Protein AF-A0A2J8A1G9-F1 (afdb_monomer)

Sequence (365 aa):
AAASANSSSSDAAALPGVSLPLAVVNARTFHLEVLSAALEAVRAVRLVERTAVYVDKFVHAGKDGWRSLVHDYDGPIIAMPPTSNASQVPRHEVVFFISPEKSPEYTRFFINASRPSVVVLMIHNAQYPQLAELVAMHPRTRLVVLSPHVATALRARGFEAAWWLAARPWLQPPAPGGEGAGAAGSTCKPRDAATPPGPWGFVCQGRIDNRRRSYDSVWAELQAAADAADASGGGSGAGGGGDASRAAGRRGAAGAGAVSGGGGVLPPPRLTILGRAVPKQYQVAIPRRVRRLVTTVTDAPYDVFYGHIACSVALLPLFANESYLTSKFSSTVLASLSTGTPMLVEPRFLSAYSFLDEQILRSDP

Organism: NCBI:txid47790

Secondary structure (DSSP, 8-state):
---------------TT---SEEEEE-SSS-HHHHHHHHHHHHHTT-GGGEEEEE-HHHHTTTTSGGGTTTT--S-EEEPPPTT-GGGS---SEEEEESGGG-HHHHHHHHHHH--SEEEEEESBTT-TTHHHHHTT-TTEEEEESSHHHHHHHHTTT--EEE-------PPPPPTT----S----SS----TT---SS-SEEEEEE--TTTB--HHHHHHHHHHHHHHHHHHTTSS--------------------------PPPPPP-EEEEEE---GGGS----TTTGGGEEEEES--HHHHHHHHHTSSEE---BSSTHHHHTB--HHHHHHHHHT--B---HHHHHHTTTS-HHHH----

Solvent-accessible surface area (backbone atoms only — not comparable to full-atom values): 21565 Å² total; per-residue (Å²): 141,79,84,71,81,76,73,79,70,70,79,71,68,71,67,86,88,68,79,32,47,33,32,42,37,31,86,47,92,57,67,57,66,57,48,47,10,50,52,47,55,37,47,77,70,72,37,36,92,38,31,37,34,33,27,26,59,59,49,58,69,41,74,45,32,56,54,61,76,50,69,85,57,88,32,56,76,39,56,56,66,58,89,90,42,50,88,72,42,66,58,24,45,32,37,38,30,49,45,40,91,81,40,55,68,58,47,52,47,48,49,70,39,19,58,46,72,33,40,36,41,33,50,55,47,47,74,53,85,64,48,66,64,62,48,67,73,41,98,48,54,42,41,34,18,65,36,65,40,28,20,51,39,25,43,78,71,76,36,80,48,45,59,60,73,63,60,38,70,66,64,82,65,80,64,92,85,63,93,60,100,69,75,96,64,66,82,54,60,75,89,52,96,84,58,90,72,68,86,58,24,40,30,34,73,41,68,47,32,54,83,55,32,51,55,65,67,60,52,52,52,43,40,54,37,46,54,54,44,54,64,64,65,69,72,85,80,81,81,84,85,83,86,89,80,90,84,88,83,84,90,87,87,85,91,70,93,71,79,84,62,82,88,68,82,70,77,55,73,27,39,38,41,36,35,42,78,53,65,76,94,40,42,69,83,73,56,79,89,43,44,90,39,50,46,79,47,60,70,58,38,40,60,60,47,50,47,56,49,46,44,21,69,24,38,40,72,44,64,50,53,68,51,57,54,48,24,22,65,55,67,59,57,49,52,25,61,15,43,70,24,25,47,62,75,57,72,70,51,50,63,44,47,56,89,51,55,65,74,72,43,45,70,84,130

Structure (mmCIF, N/CA/C/O backbone):
data_AF-A0A2J8A1G9-F1
#
_entry.id   AF-A0A2J8A1G9-F1
#
loop_
_atom_site.group_PDB
_atom_site.id
_atom_site.type_symbol
_atom_site.label_atom_id
_atom_site.label_alt_id
_atom_site.label_comp_id
_atom_site.label_asym_id
_atom_site.label_entity_id
_atom_site.label_seq_id
_atom_site.pdbx_PDB_ins_code
_atom_site.Cartn_x
_atom_site.Cartn_y
_atom_site.Cartn_z
_atom_site.occupancy
_atom_site.B_iso_or_equiv
_atom_site.auth_seq_id
_atom_site.auth_comp_id
_atom_site.auth_asym_id
_atom_site.auth_atom_id
_atom_site.pdbx_PDB_model_num
ATOM 1 N N . ALA A 1 1 ? -9.095 -28.361 -13.136 1.00 34.34 1 ALA A N 1
ATOM 2 C CA . ALA A 1 1 ? -10.140 -28.380 -12.099 1.00 34.34 1 ALA A CA 1
ATOM 3 C C . ALA A 1 1 ? -9.686 -29.322 -10.992 1.00 34.34 1 ALA A C 1
ATOM 5 O O . ALA A 1 1 ? -9.942 -30.512 -11.066 1.00 34.34 1 ALA A O 1
ATOM 6 N N . ALA A 1 2 ? -8.924 -28.804 -10.032 1.00 31.23 2 ALA A N 1
ATOM 7 C CA . ALA A 1 2 ? -8.592 -29.509 -8.802 1.00 31.23 2 ALA A CA 1
ATOM 8 C C . ALA A 1 2 ? -9.151 -28.636 -7.682 1.00 31.23 2 ALA A C 1
ATOM 10 O O . ALA A 1 2 ? -8.646 -27.543 -7.430 1.00 31.23 2 ALA A O 1
ATOM 11 N N . ALA A 1 3 ? -10.286 -29.055 -7.126 1.00 33.09 3 ALA A N 1
ATOM 12 C CA . ALA A 1 3 ? -10.856 -28.436 -5.946 1.00 33.09 3 ALA A CA 1
ATOM 13 C C . ALA A 1 3 ? -9.923 -28.777 -4.779 1.00 33.09 3 ALA A C 1
ATOM 15 O O . ALA A 1 3 ? -9.921 -29.905 -4.293 1.00 33.09 3 ALA A O 1
ATOM 16 N N . SER A 1 4 ? -9.069 -27.820 -4.409 1.00 36.72 4 SER A N 1
ATOM 17 C CA . SER A 1 4 ? -8.287 -27.868 -3.176 1.00 36.72 4 SER A CA 1
ATOM 18 C C . SER A 1 4 ? -9.228 -28.174 -2.020 1.00 36.72 4 SER A C 1
ATOM 20 O O . SER A 1 4 ? -10.265 -27.522 -1.889 1.00 36.72 4 SER A O 1
ATOM 22 N N . ALA A 1 5 ? -8.867 -29.163 -1.206 1.00 36.59 5 ALA A N 1
ATOM 23 C CA . ALA A 1 5 ? -9.567 -29.491 0.020 1.00 36.59 5 ALA A CA 1
ATOM 24 C C . ALA A 1 5 ? -9.766 -28.206 0.837 1.00 36.59 5 ALA A C 1
ATOM 26 O O . ALA A 1 5 ? -8.800 -27.551 1.230 1.00 36.59 5 ALA A O 1
ATOM 27 N N . ASN A 1 6 ? -11.030 -27.830 1.034 1.00 37.34 6 ASN A N 1
ATOM 28 C CA . ASN A 1 6 ? -11.422 -26.831 2.012 1.00 37.34 6 ASN A CA 1
ATOM 29 C C . ASN A 1 6 ? -10.964 -27.366 3.369 1.00 37.34 6 ASN A C 1
ATOM 31 O O . ASN A 1 6 ? -11.648 -28.201 3.962 1.00 37.34 6 ASN A O 1
ATOM 35 N N . SER A 1 7 ? -9.822 -26.888 3.871 1.00 40.94 7 SER A N 1
ATOM 36 C CA . SER A 1 7 ? -9.674 -26.816 5.313 1.00 40.94 7 SER A CA 1
ATOM 37 C C . SER A 1 7 ? -10.877 -26.007 5.775 1.00 40.94 7 SER A C 1
ATOM 39 O O . SER A 1 7 ? -11.118 -24.888 5.316 1.00 40.94 7 SER A O 1
ATOM 41 N N . SER A 1 8 ? -11.724 -26.639 6.576 1.00 41.09 8 SER A N 1
ATOM 42 C CA . SER A 1 8 ? -12.815 -25.980 7.263 1.00 41.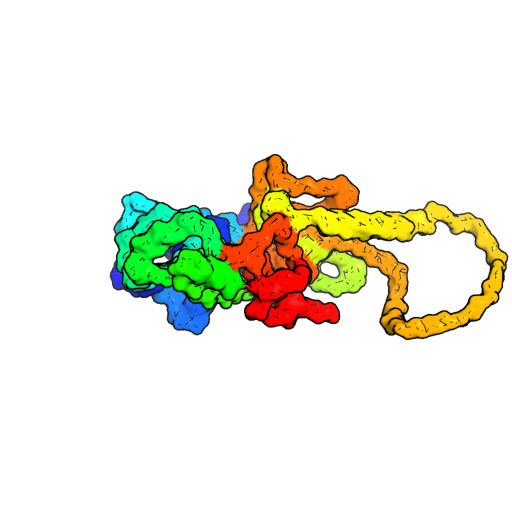09 8 SER A CA 1
ATOM 43 C C . SER A 1 8 ? -12.181 -24.958 8.202 1.00 41.09 8 SER A C 1
ATOM 45 O O . SER A 1 8 ? -11.990 -25.237 9.384 1.00 41.09 8 SER A O 1
ATOM 47 N N . SER A 1 9 ? -11.789 -23.792 7.670 1.00 44.88 9 SER A N 1
ATOM 48 C CA . SER A 1 9 ? -11.632 -22.597 8.478 1.00 44.88 9 SER A CA 1
ATOM 49 C C . SER A 1 9 ? -12.998 -22.441 9.096 1.00 44.88 9 SER A C 1
ATOM 51 O O . SER A 1 9 ? -13.951 -22.159 8.369 1.00 44.88 9 SER A O 1
ATOM 53 N N . SER A 1 10 ? -13.096 -22.792 10.376 1.00 45.03 10 SER A N 1
ATOM 54 C CA . SER A 1 10 ? -14.289 -22.642 11.184 1.00 45.03 10 SER A CA 1
ATOM 55 C C . SER A 1 10 ? -14.953 -21.345 10.759 1.00 45.03 10 SER A C 1
ATOM 57 O O . SER A 1 10 ? -14.358 -20.280 10.950 1.00 45.03 10 SER A O 1
ATOM 59 N N . ASP A 1 11 ? -16.116 -21.442 10.109 1.00 44.31 11 ASP A N 1
ATOM 60 C CA . ASP A 1 11 ? -17.017 -20.311 9.986 1.00 44.31 11 ASP A CA 1
ATOM 61 C C . ASP A 1 11 ? -17.211 -19.866 11.424 1.00 44.31 11 ASP A C 1
ATOM 63 O O . ASP A 1 11 ? -17.876 -20.545 12.209 1.00 44.31 11 ASP A O 1
ATOM 67 N N . ALA A 1 12 ? -16.478 -18.821 11.807 1.00 48.84 12 ALA A N 1
ATOM 68 C CA . ALA A 1 12 ? -16.440 -18.319 13.158 1.00 48.84 12 ALA A CA 1
ATOM 69 C C . ALA A 1 12 ? -17.788 -17.643 13.385 1.00 48.84 12 ALA A C 1
ATOM 71 O O . ALA A 1 12 ? -17.917 -16.421 13.335 1.00 48.84 12 ALA A O 1
ATOM 72 N N . ALA A 1 13 ? -18.820 -18.465 13.597 1.00 49.94 13 ALA A N 1
ATOM 73 C CA . ALA A 1 13 ? -19.958 -18.104 14.404 1.00 49.94 13 ALA A CA 1
ATOM 74 C C . ALA A 1 13 ? -19.352 -17.457 15.646 1.00 49.94 13 ALA A C 1
ATOM 76 O O . ALA A 1 13 ? -18.574 -18.104 16.349 1.00 49.94 13 ALA A O 1
ATOM 77 N N . ALA A 1 14 ? -19.587 -16.149 15.783 1.00 52.00 14 ALA A N 1
ATOM 78 C CA . ALA A 1 14 ? -18.971 -15.282 16.776 1.00 52.00 14 ALA A CA 1
ATOM 79 C C . ALA A 1 14 ? -18.754 -16.052 18.080 1.00 52.00 14 ALA A C 1
ATOM 81 O O . ALA A 1 14 ? -19.744 -16.489 18.654 1.00 52.00 14 ALA A O 1
ATOM 82 N N . LEU A 1 15 ? -17.495 -16.266 18.493 1.00 54.25 15 LEU A N 1
ATOM 83 C CA . LEU A 1 15 ? -17.157 -17.033 19.697 1.00 54.25 15 LEU A CA 1
ATOM 84 C C . LEU A 1 15 ? -17.893 -16.405 20.892 1.00 54.25 15 LEU A C 1
ATOM 86 O O . LEU A 1 15 ? -17.464 -15.347 21.371 1.00 54.25 15 LEU A O 1
ATOM 90 N N . PRO A 1 16 ? -19.016 -16.979 21.367 1.00 57.03 16 PRO A N 1
ATOM 91 C CA . PRO A 1 16 ? -19.838 -16.308 22.356 1.00 57.03 16 PRO A CA 1
ATOM 92 C C . PRO A 1 16 ? -19.068 -16.300 23.677 1.00 57.03 16 PRO A C 1
ATOM 94 O O . PRO A 1 16 ? -18.779 -17.353 24.235 1.00 57.03 16 PRO A O 1
ATOM 97 N N . GLY A 1 17 ? -18.711 -15.112 24.168 1.00 62.31 17 GLY A N 1
ATOM 98 C CA . GLY A 1 17 ? -18.106 -14.936 25.493 1.00 62.31 17 GLY A CA 1
ATOM 99 C C . GLY A 1 17 ? -16.586 -14.748 25.540 1.00 62.31 17 GLY A C 1
ATOM 100 O O . GLY A 1 17 ? -16.074 -14.457 26.618 1.00 62.31 17 GLY A O 1
ATOM 101 N N . VAL A 1 18 ? -15.858 -14.827 24.417 1.00 63.38 18 VAL A N 1
ATOM 102 C CA . VAL A 1 18 ? -14.418 -14.502 24.396 1.00 63.38 18 VAL A CA 1
ATOM 103 C C . VAL A 1 18 ? -14.224 -13.042 23.986 1.00 63.38 18 VAL A C 1
ATOM 105 O O . VAL A 1 18 ? -14.484 -12.659 22.847 1.00 63.38 18 VAL A O 1
ATOM 108 N N . SER A 1 19 ? -13.766 -12.207 24.922 1.00 71.56 19 SER A N 1
ATOM 109 C CA . SER A 1 19 ? -13.362 -10.830 24.620 1.00 71.56 19 SER A CA 1
ATOM 110 C C . SER A 1 19 ? -12.036 -10.844 23.861 1.00 71.56 19 SER A C 1
ATOM 112 O O . SER A 1 19 ? -10.993 -11.164 24.434 1.00 71.56 19 SER A O 1
ATOM 114 N N . LEU A 1 20 ? -12.070 -10.497 22.574 1.00 81.25 20 LEU A N 1
ATOM 115 C CA . LEU A 1 20 ? -10.868 -10.239 21.783 1.00 81.25 20 LEU A CA 1
ATOM 116 C C . LEU A 1 20 ? -10.510 -8.755 21.952 1.00 81.25 20 LEU A C 1
ATOM 118 O O . LEU A 1 20 ? -11.214 -7.901 21.410 1.00 81.25 20 LEU A O 1
ATOM 122 N N . PRO A 1 21 ? -9.465 -8.400 22.720 1.00 92.31 21 PRO A N 1
ATOM 123 C CA . PRO A 1 21 ? -9.169 -7.003 23.036 1.00 92.31 21 PRO A CA 1
ATOM 124 C C . PRO A 1 21 ? -8.800 -6.175 21.803 1.00 92.31 21 PRO A C 1
ATOM 126 O O . PRO A 1 21 ? -9.044 -4.972 21.812 1.00 92.31 21 PRO A O 1
ATOM 129 N N . LEU A 1 22 ? -8.250 -6.783 20.748 1.00 96.94 22 LEU A N 1
ATOM 130 C CA . LEU A 1 22 ? -7.834 -6.080 19.537 1.00 96.94 22 LEU A CA 1
ATOM 131 C C . LEU A 1 22 ? -8.668 -6.511 18.327 1.00 96.94 22 LEU A C 1
ATOM 133 O O . LEU A 1 22 ? -8.845 -7.700 18.070 1.00 96.94 22 LEU A O 1
ATOM 137 N N . ALA A 1 23 ? -9.118 -5.538 17.540 1.00 97.75 23 ALA A N 1
ATOM 138 C CA . ALA A 1 23 ? -9.589 -5.761 16.180 1.00 97.75 23 ALA A CA 1
ATOM 139 C C . ALA A 1 23 ? -8.716 -5.009 15.175 1.00 97.75 23 ALA A C 1
ATOM 141 O O . ALA A 1 23 ? -8.465 -3.819 15.350 1.00 97.75 23 ALA A O 1
ATOM 142 N N . VAL A 1 24 ? -8.307 -5.676 14.099 1.00 97.94 24 VAL A N 1
ATOM 143 C CA . VAL A 1 24 ? -7.705 -5.049 12.917 1.00 97.94 24 VAL A CA 1
ATOM 144 C C . VAL A 1 24 ? -8.731 -5.097 11.793 1.00 97.94 24 VAL A C 1
ATOM 146 O O . VAL A 1 24 ? -9.210 -6.167 11.434 1.00 97.94 24 VAL A O 1
ATOM 149 N N . VAL A 1 25 ? -9.101 -3.945 11.244 1.00 98.25 25 VAL A N 1
ATOM 150 C CA . VAL A 1 25 ? -10.197 -3.821 10.278 1.00 98.25 25 VAL A CA 1
ATOM 151 C C . VAL A 1 25 ? -9.666 -3.250 8.970 1.00 98.25 25 VAL A C 1
ATOM 153 O O . VAL A 1 25 ? -9.213 -2.104 8.927 1.00 98.25 25 VAL A O 1
ATOM 156 N N . ASN A 1 26 ? -9.774 -4.017 7.885 1.00 97.81 26 ASN A N 1
ATOM 157 C CA . ASN A 1 26 ? -9.561 -3.523 6.528 1.00 97.81 26 ASN A CA 1
ATOM 158 C C . ASN A 1 26 ? -10.847 -3.660 5.708 1.00 97.81 26 ASN A C 1
ATOM 160 O O . ASN A 1 26 ? -11.197 -4.737 5.229 1.00 97.81 26 ASN A O 1
ATOM 164 N N . ALA A 1 27 ? -11.525 -2.530 5.502 1.00 96.06 27 ALA A N 1
ATOM 165 C CA . ALA A 1 27 ? -12.803 -2.483 4.802 1.00 96.06 27 ALA A CA 1
ATOM 166 C C . ALA A 1 27 ? -12.712 -2.602 3.273 1.00 96.06 27 ALA A C 1
ATOM 168 O O . ALA A 1 27 ? -13.714 -2.449 2.572 1.00 96.06 27 ALA A O 1
ATOM 169 N N . ARG A 1 28 ? -11.504 -2.780 2.730 1.00 94.19 28 ARG A N 1
ATOM 170 C CA . ARG A 1 28 ? -11.231 -2.706 1.296 1.00 94.19 28 ARG A CA 1
ATOM 171 C C . ARG A 1 28 ? -10.582 -3.989 0.804 1.00 94.19 28 ARG A C 1
ATOM 173 O O . ARG A 1 28 ? -9.810 -4.630 1.499 1.00 94.19 28 ARG A O 1
ATOM 180 N N . THR A 1 29 ? -10.797 -4.278 -0.474 1.00 92.94 29 THR A N 1
ATOM 181 C CA . THR A 1 29 ? -10.104 -5.346 -1.211 1.00 92.94 29 THR A CA 1
ATOM 182 C C . THR A 1 29 ? -8.686 -4.943 -1.653 1.00 92.94 29 THR A C 1
ATOM 184 O O . THR A 1 29 ? -8.202 -5.401 -2.683 1.00 92.94 29 THR A O 1
ATOM 187 N N . PHE A 1 30 ? -8.074 -3.962 -0.991 1.00 90.44 30 PHE A N 1
ATOM 188 C CA . PHE A 1 30 ? -6.748 -3.433 -1.313 1.00 90.44 30 PHE A CA 1
ATOM 189 C C . PHE A 1 30 ? -6.049 -2.977 -0.028 1.00 90.44 30 PHE A C 1
ATOM 191 O O . PHE A 1 30 ? -6.671 -2.955 1.034 1.00 90.44 30 PHE A O 1
ATOM 198 N N . HIS A 1 31 ? -4.768 -2.609 -0.130 1.00 93.19 31 HIS A N 1
ATOM 199 C CA . HIS A 1 31 ? -3.881 -2.367 1.017 1.00 93.19 31 HIS A CA 1
ATOM 200 C C . HIS A 1 31 ? -3.710 -3.603 1.912 1.00 93.19 31 HIS A C 1
ATOM 202 O O . HIS A 1 31 ? -3.465 -3.493 3.113 1.00 93.19 31 HIS A O 1
ATOM 208 N N . LEU A 1 32 ? -3.837 -4.799 1.336 1.00 94.69 32 LEU A N 1
ATOM 209 C CA . LEU A 1 32 ? -3.632 -6.039 2.077 1.00 94.69 32 LEU A CA 1
ATOM 210 C C . LEU A 1 32 ? -2.165 -6.242 2.453 1.00 94.69 32 LEU A C 1
ATOM 212 O O . LEU A 1 32 ? -1.876 -6.934 3.415 1.00 94.69 32 LEU A O 1
ATOM 216 N N . GLU A 1 33 ? -1.243 -5.570 1.772 1.00 93.62 33 GLU A N 1
ATOM 217 C CA . GLU A 1 33 ? 0.161 -5.477 2.159 1.00 93.62 33 GLU A CA 1
ATOM 218 C C . GLU A 1 33 ? 0.357 -4.770 3.506 1.00 93.62 33 GLU A C 1
ATOM 220 O O . GLU A 1 33 ? 1.163 -5.196 4.330 1.00 93.62 33 GLU A O 1
ATOM 225 N N . VAL A 1 34 ? -0.452 -3.741 3.768 1.00 95.12 34 VAL A N 1
ATOM 226 C CA . VAL A 1 34 ? -0.477 -3.028 5.049 1.00 95.12 34 VAL A CA 1
ATOM 227 C C . VAL A 1 34 ? -1.114 -3.903 6.122 1.00 95.12 34 VAL A C 1
ATOM 229 O O . VAL A 1 34 ? -0.636 -3.946 7.253 1.00 95.12 34 VAL A O 1
ATOM 232 N N . LEU A 1 35 ? -2.168 -4.641 5.762 1.00 96.44 35 LEU A N 1
ATOM 233 C CA . LEU A 1 35 ? -2.790 -5.609 6.659 1.00 96.44 35 LEU A CA 1
ATOM 234 C C . LEU A 1 35 ? -1.809 -6.714 7.053 1.00 96.44 35 LEU A C 1
ATOM 236 O O . LEU A 1 35 ? -1.609 -6.940 8.239 1.00 96.44 35 LEU A O 1
ATOM 240 N N . SER A 1 36 ? -1.141 -7.332 6.082 1.00 95.25 36 SER A N 1
ATOM 241 C CA . SER A 1 36 ? -0.099 -8.338 6.292 1.00 95.25 36 SER A CA 1
ATOM 242 C C . SER A 1 36 ? 1.004 -7.845 7.229 1.00 95.25 36 SER A C 1
ATOM 244 O O . SER A 1 36 ? 1.382 -8.549 8.162 1.00 95.25 36 SER A O 1
ATOM 246 N N . ALA A 1 37 ? 1.487 -6.619 7.020 1.00 93.38 37 ALA A N 1
ATOM 247 C CA . ALA A 1 37 ? 2.455 -5.981 7.905 1.00 93.38 37 ALA A CA 1
ATOM 248 C C . ALA A 1 37 ? 1.924 -5.782 9.333 1.00 93.38 37 ALA A C 1
ATOM 250 O O . ALA A 1 37 ? 2.658 -5.966 10.305 1.00 93.38 37 ALA A O 1
ATOM 251 N N . ALA A 1 38 ? 0.644 -5.436 9.478 1.00 95.19 38 ALA A N 1
ATOM 252 C CA . ALA A 1 38 ? 0.039 -5.286 10.790 1.00 95.19 38 ALA A CA 1
ATOM 253 C C . ALA A 1 38 ? -0.121 -6.609 11.534 1.00 95.19 38 ALA A C 1
ATOM 255 O O . ALA A 1 38 ? 0.145 -6.663 12.735 1.00 95.19 38 ALA A O 1
ATOM 256 N N . LEU A 1 39 ? -0.477 -7.682 10.825 1.00 95.19 39 LEU A N 1
ATOM 257 C CA . LEU A 1 39 ? -0.524 -9.021 11.413 1.00 95.19 39 LEU A CA 1
ATOM 258 C C . LEU A 1 39 ? 0.864 -9.488 11.859 1.00 95.19 39 LEU A C 1
ATOM 260 O O . LEU A 1 39 ? 0.983 -10.110 12.912 1.00 95.19 39 LEU A O 1
ATOM 264 N N . GLU A 1 40 ? 1.913 -9.122 11.122 1.00 92.69 40 GLU A N 1
ATOM 265 C CA . GLU A 1 40 ? 3.292 -9.414 11.513 1.00 92.69 40 GLU A CA 1
ATOM 266 C C . GLU A 1 40 ? 3.677 -8.740 12.837 1.00 92.69 40 GLU A C 1
ATOM 268 O O . GLU A 1 40 ? 4.233 -9.381 13.728 1.00 92.69 40 GLU A O 1
ATOM 273 N N . ALA A 1 41 ? 3.315 -7.470 13.026 1.00 92.00 41 ALA A N 1
ATOM 274 C CA . ALA A 1 41 ? 3.570 -6.789 14.293 1.00 92.00 41 ALA A CA 1
ATOM 275 C C . ALA A 1 41 ? 2.741 -7.361 15.449 1.00 92.00 41 ALA A C 1
ATOM 277 O O . ALA A 1 41 ? 3.273 -7.533 16.544 1.00 92.00 41 ALA A O 1
ATOM 278 N N . VAL A 1 42 ? 1.470 -7.709 15.210 1.00 93.00 42 VAL A N 1
ATOM 279 C CA . VAL A 1 42 ? 0.619 -8.406 16.194 1.00 93.00 42 VAL A CA 1
ATOM 280 C C . VAL A 1 42 ? 1.244 -9.742 16.608 1.00 93.00 42 VAL A C 1
ATOM 282 O O . VAL A 1 42 ? 1.246 -10.082 17.796 1.00 93.00 42 VAL A O 1
ATOM 285 N N . ARG A 1 43 ? 1.809 -10.480 15.646 1.00 90.69 43 ARG A N 1
ATOM 286 C CA . ARG A 1 43 ? 2.541 -11.725 15.893 1.00 90.69 43 ARG A CA 1
ATOM 287 C C . ARG A 1 43 ? 3.778 -11.498 16.751 1.00 90.69 43 ARG A C 1
ATOM 289 O O . ARG A 1 43 ? 3.946 -12.194 17.751 1.00 90.69 43 ARG A O 1
ATOM 296 N N . ALA A 1 44 ? 4.592 -10.496 16.421 1.00 89.06 44 ALA A N 1
ATOM 297 C CA . ALA A 1 44 ? 5.816 -10.177 17.154 1.00 89.06 44 ALA A CA 1
ATOM 298 C C . ALA A 1 44 ? 5.570 -9.876 18.647 1.00 89.06 44 ALA A C 1
ATOM 300 O O . ALA A 1 44 ? 6.411 -10.195 19.487 1.00 89.06 44 ALA A O 1
ATOM 301 N N . VAL A 1 45 ? 4.400 -9.328 18.998 1.00 90.50 45 VAL A N 1
ATOM 302 C CA . VAL A 1 45 ? 4.010 -9.040 20.392 1.00 90.50 45 VAL A CA 1
ATOM 303 C C . VAL A 1 45 ? 3.110 -10.110 21.027 1.00 90.50 45 VAL A C 1
ATOM 305 O O . VAL A 1 45 ? 2.544 -9.877 22.094 1.00 90.50 45 VAL A O 1
ATOM 308 N N . ARG A 1 46 ? 2.978 -11.289 20.399 1.00 91.62 46 ARG A N 1
ATOM 309 C CA . ARG A 1 46 ? 2.202 -12.443 20.899 1.00 91.62 46 ARG A CA 1
ATOM 310 C C . ARG A 1 46 ? 0.727 -12.122 21.190 1.00 91.62 46 ARG A C 1
ATOM 312 O O . ARG A 1 46 ? 0.159 -12.598 22.170 1.00 91.62 46 ARG A O 1
ATOM 319 N N . LEU A 1 47 ? 0.094 -11.314 20.336 1.00 92.50 47 LEU A N 1
ATOM 320 C CA . LEU A 1 47 ? -1.328 -10.956 20.456 1.00 92.50 47 LEU A CA 1
ATOM 321 C C . LEU A 1 47 ? -2.237 -11.666 19.438 1.00 92.50 47 LEU A C 1
ATOM 323 O O . LEU A 1 47 ? -3.415 -11.327 19.351 1.00 92.50 47 LEU A O 1
ATOM 327 N N . VAL A 1 48 ? -1.724 -12.645 18.684 1.00 90.56 48 VAL A N 1
ATOM 328 C CA . VAL A 1 48 ? -2.455 -13.345 17.605 1.00 90.56 48 VAL A CA 1
ATOM 329 C C . VAL A 1 48 ? -3.798 -13.898 18.085 1.00 90.56 48 VAL A C 1
ATOM 331 O O . VAL A 1 48 ? -4.835 -13.501 17.565 1.00 90.56 48 VAL A O 1
ATOM 334 N N . GLU A 1 49 ? -3.796 -14.711 19.143 1.00 90.81 49 GLU A N 1
ATOM 335 C CA . GLU A 1 49 ? -5.001 -15.341 19.718 1.00 90.81 49 GLU A CA 1
ATOM 336 C C . GLU A 1 49 ? -5.999 -14.331 20.312 1.00 90.81 49 GLU A C 1
ATOM 338 O O . GLU A 1 49 ? -7.156 -14.646 20.574 1.00 90.81 49 GLU A O 1
ATOM 343 N N . ARG A 1 50 ? -5.549 -13.092 20.535 1.00 92.62 50 ARG A N 1
ATOM 344 C CA . ARG A 1 50 ? -6.317 -11.995 21.139 1.00 92.62 50 ARG A CA 1
ATOM 345 C C . ARG A 1 50 ? -6.744 -10.944 20.108 1.00 92.62 50 ARG A C 1
ATOM 347 O O . ARG A 1 50 ? -7.221 -9.874 20.493 1.00 92.62 50 ARG A O 1
ATOM 354 N N . THR A 1 51 ? -6.563 -11.233 18.819 1.00 95.88 51 THR A N 1
ATOM 355 C CA . THR A 1 51 ? -6.802 -10.294 17.722 1.00 95.88 51 THR A CA 1
ATOM 356 C C . THR A 1 51 ? -7.809 -10.850 16.726 1.00 95.88 51 THR A C 1
ATOM 358 O O . THR A 1 51 ? -7.591 -11.908 16.154 1.00 95.88 51 THR A O 1
ATOM 361 N N . ALA A 1 52 ? -8.886 -10.109 16.472 1.00 96.38 52 ALA A N 1
ATOM 362 C CA . ALA A 1 52 ? -9.802 -10.366 15.362 1.00 96.38 52 ALA A CA 1
ATOM 363 C C . ALA A 1 52 ? -9.409 -9.558 14.125 1.00 96.38 52 ALA A C 1
ATOM 365 O O . ALA A 1 52 ? -9.225 -8.343 14.210 1.00 96.38 52 ALA A O 1
ATOM 366 N N . VAL A 1 53 ? -9.339 -10.203 12.963 1.00 97.50 53 VAL A N 1
ATOM 367 C CA . VAL A 1 53 ? -9.014 -9.541 11.695 1.00 97.50 53 VAL A CA 1
ATOM 368 C C . VAL A 1 53 ? -10.248 -9.496 10.809 1.00 97.50 53 VAL A C 1
ATOM 370 O O . VAL A 1 53 ? -10.662 -10.514 10.268 1.00 97.50 53 VAL A O 1
ATOM 373 N N . TYR A 1 54 ? -10.828 -8.315 10.629 1.00 97.94 54 TYR A N 1
ATOM 374 C CA . TYR A 1 54 ? -12.007 -8.117 9.792 1.00 97.94 54 TYR A CA 1
ATOM 375 C C . TYR A 1 54 ? -11.602 -7.671 8.394 1.00 97.94 54 TYR A C 1
ATOM 377 O O . TYR A 1 54 ? -10.954 -6.632 8.230 1.00 97.94 54 TYR A O 1
ATOM 385 N N . VAL A 1 55 ? -12.029 -8.427 7.387 1.00 97.69 55 VAL A N 1
ATOM 386 C CA . VAL A 1 55 ? -11.717 -8.157 5.978 1.00 97.69 55 VAL A CA 1
ATOM 387 C C . VAL A 1 55 ? -12.962 -8.186 5.100 1.00 97.69 55 VAL A C 1
ATOM 389 O O . VAL A 1 55 ? -13.974 -8.807 5.438 1.00 97.69 55 VAL A O 1
ATOM 392 N N . ASP A 1 56 ? -12.884 -7.522 3.947 1.00 96.62 56 ASP A N 1
ATOM 393 C CA . ASP A 1 56 ? -13.938 -7.560 2.933 1.00 96.62 56 ASP A CA 1
ATOM 394 C C . ASP A 1 56 ? -14.304 -9.011 2.565 1.00 96.62 56 ASP A C 1
ATOM 396 O O . ASP A 1 56 ? -13.447 -9.892 2.495 1.00 96.62 56 ASP A O 1
ATOM 400 N N . LYS A 1 57 ? -15.587 -9.273 2.296 1.00 95.19 57 LYS A N 1
ATOM 401 C CA . LYS A 1 57 ? -16.095 -10.616 1.969 1.00 95.19 57 LYS A CA 1
ATOM 402 C C . LYS A 1 57 ? -15.361 -11.298 0.804 1.00 95.19 57 LYS A C 1
ATOM 404 O O . LYS A 1 57 ? -15.261 -12.521 0.780 1.00 95.19 57 LYS A O 1
ATOM 409 N N . PHE A 1 58 ? -14.865 -10.532 -0.169 1.00 94.19 58 PHE A N 1
ATOM 410 C CA . PHE A 1 58 ? -14.091 -11.043 -1.299 1.00 94.19 58 PHE A CA 1
ATOM 411 C C . PHE A 1 58 ? -12.715 -11.554 -0.852 1.00 94.19 58 PHE A C 1
ATOM 413 O O . PHE A 1 58 ? -12.314 -12.645 -1.258 1.00 94.19 58 PHE A O 1
ATOM 420 N N . VAL A 1 59 ? -12.049 -10.792 0.022 1.00 94.75 59 VAL A N 1
ATOM 421 C CA . VAL A 1 59 ? -10.766 -11.138 0.660 1.00 94.75 59 VAL A CA 1
ATOM 422 C C . VAL A 1 59 ? -10.952 -12.354 1.566 1.00 94.75 59 VAL A C 1
ATOM 424 O O . VAL A 1 59 ? -10.206 -13.327 1.488 1.00 94.75 59 VAL A O 1
ATOM 427 N N . HIS A 1 60 ? -12.010 -12.346 2.385 1.00 95.31 60 HIS A N 1
ATOM 428 C CA . HIS A 1 60 ? -12.346 -13.468 3.257 1.00 95.31 60 HIS A CA 1
ATOM 429 C C . HIS A 1 60 ? -12.555 -14.760 2.461 1.00 95.31 60 HIS A C 1
ATOM 431 O O . HIS A 1 60 ? -12.055 -15.804 2.857 1.00 95.31 60 HIS A O 1
ATOM 437 N N . ALA A 1 61 ? -13.233 -14.694 1.313 1.00 93.88 61 ALA A N 1
ATOM 438 C CA . ALA A 1 61 ? -13.431 -15.841 0.428 1.00 93.88 61 ALA A CA 1
ATOM 439 C C . ALA A 1 61 ? -12.148 -16.307 -0.300 1.00 93.88 61 ALA A C 1
ATOM 441 O O . ALA A 1 61 ? -12.225 -17.214 -1.126 1.00 93.88 61 ALA A O 1
ATOM 442 N N . GLY A 1 62 ? -10.992 -15.678 -0.050 1.00 90.94 62 GLY A N 1
ATOM 443 C CA . GLY A 1 62 ? -9.698 -16.038 -0.636 1.00 90.94 62 GLY A CA 1
ATOM 444 C C . GLY A 1 62 ? -9.568 -15.729 -2.129 1.00 90.94 62 GLY A C 1
ATOM 445 O O . GLY A 1 62 ? -8.644 -16.216 -2.775 1.00 90.94 62 GLY A O 1
ATOM 446 N N . LYS A 1 63 ? -10.481 -14.934 -2.701 1.00 89.31 63 LYS A N 1
ATOM 447 C CA . LYS A 1 63 ? -10.544 -14.692 -4.155 1.00 89.31 63 LYS A CA 1
ATOM 448 C C . LYS A 1 63 ? -9.441 -13.775 -4.681 1.00 89.31 63 LYS A C 1
ATOM 450 O O . LYS A 1 63 ? -9.235 -13.698 -5.887 1.00 89.31 63 LYS A O 1
ATOM 455 N N . ASP A 1 64 ? -8.765 -13.065 -3.793 1.00 87.06 64 ASP A N 1
ATOM 456 C CA . ASP A 1 64 ? -7.633 -12.193 -4.093 1.00 87.06 64 ASP A CA 1
ATOM 457 C C . ASP A 1 64 ? -6.275 -12.884 -3.916 1.00 87.06 64 ASP A C 1
ATOM 459 O O . ASP A 1 64 ? -5.257 -12.310 -4.283 1.00 87.06 64 ASP A O 1
ATOM 463 N N . GLY A 1 65 ? -6.234 -14.094 -3.354 1.00 88.38 65 GLY A N 1
ATOM 464 C CA . GLY A 1 65 ? -4.995 -14.794 -3.024 1.00 88.38 65 GLY A CA 1
ATOM 465 C C . GLY A 1 65 ? -4.281 -14.279 -1.770 1.00 88.38 65 GLY A C 1
ATOM 466 O O . GLY A 1 65 ? -3.217 -14.798 -1.454 1.00 88.38 65 GLY A O 1
ATOM 467 N N . TRP A 1 66 ? -4.827 -13.314 -1.015 1.00 92.69 66 TRP A N 1
ATOM 468 C CA . TRP A 1 66 ? -4.146 -12.772 0.174 1.00 92.69 66 TRP A CA 1
ATOM 469 C C . TRP A 1 66 ? -3.958 -13.811 1.280 1.00 92.69 66 TRP A C 1
ATOM 471 O O . TRP A 1 66 ? -2.937 -13.801 1.963 1.00 92.69 66 TRP A O 1
ATOM 481 N N . ARG A 1 67 ? -4.892 -14.763 1.416 1.00 90.31 67 ARG A N 1
ATOM 482 C CA . ARG A 1 67 ? -4.784 -15.852 2.402 1.00 90.31 67 ARG A CA 1
ATOM 483 C C . ARG A 1 67 ? -3.502 -16.679 2.252 1.00 90.31 67 ARG A C 1
ATOM 485 O O . ARG A 1 67 ? -3.014 -17.189 3.251 1.00 90.31 67 ARG A O 1
ATOM 492 N N . SER A 1 68 ? -2.922 -16.771 1.053 1.00 86.38 68 SER A N 1
ATOM 493 C CA . SER A 1 68 ? -1.635 -17.455 0.868 1.00 86.38 68 SER A CA 1
ATOM 494 C C . SER A 1 68 ? -0.472 -16.708 1.533 1.00 86.38 68 SER A C 1
ATOM 496 O O . SER A 1 68 ? 0.495 -17.334 1.955 1.00 86.38 68 SER A O 1
ATOM 498 N N . LEU A 1 69 ? -0.574 -15.383 1.692 1.00 85.25 69 LEU A N 1
ATOM 499 C CA . LEU A 1 69 ? 0.459 -14.549 2.311 1.00 85.25 69 LEU A CA 1
ATOM 500 C C . LEU A 1 69 ? 0.451 -14.617 3.835 1.00 85.25 69 LEU A C 1
ATOM 502 O O . LEU A 1 69 ? 1.477 -14.350 4.458 1.00 85.25 69 LEU A O 1
ATOM 506 N N . VAL A 1 70 ? -0.695 -14.949 4.424 1.00 90.50 70 VAL A N 1
ATOM 507 C CA . VAL A 1 70 ? -0.932 -14.986 5.876 1.00 90.50 70 VAL A CA 1
ATOM 508 C C . VAL A 1 70 ? -1.371 -16.376 6.338 1.00 90.50 70 VAL A C 1
ATOM 510 O O . VAL A 1 70 ? -2.104 -16.511 7.308 1.00 90.50 70 VAL A O 1
ATOM 513 N N . HIS A 1 71 ? -0.936 -17.420 5.630 1.00 88.69 71 HIS A N 1
ATOM 514 C CA . HIS A 1 71 ? -1.309 -18.809 5.915 1.00 88.69 71 HIS A CA 1
ATOM 515 C C . HIS A 1 71 ? -0.829 -19.311 7.288 1.00 88.69 71 HIS A C 1
ATOM 517 O O . HIS A 1 71 ? -1.355 -20.298 7.782 1.00 88.69 71 HIS A O 1
ATOM 523 N N . ASP A 1 72 ? 0.160 -18.642 7.884 1.00 88.38 72 ASP A N 1
ATOM 524 C CA . ASP A 1 72 ? 0.707 -18.917 9.219 1.00 88.38 72 ASP A CA 1
ATOM 525 C C . ASP A 1 72 ? 0.063 -18.055 10.326 1.00 88.38 72 ASP A C 1
ATOM 527 O O . ASP A 1 72 ? 0.557 -18.010 11.453 1.00 88.38 72 ASP A O 1
ATOM 531 N N . TYR A 1 73 ? -0.978 -17.284 9.994 1.00 91.69 73 TYR A N 1
ATOM 532 C CA . TYR A 1 73 ? -1.704 -16.481 10.965 1.00 91.69 73 TYR A CA 1
ATOM 533 C C . TYR A 1 73 ? -2.802 -17.330 11.605 1.00 91.69 73 TYR A C 1
ATOM 535 O O . TYR A 1 73 ? -3.860 -17.538 11.016 1.00 91.69 73 TYR A O 1
ATOM 543 N N . ASP A 1 74 ? -2.561 -17.765 12.840 1.00 91.56 74 ASP A N 1
ATOM 544 C CA . ASP A 1 74 ? -3.476 -18.640 13.588 1.00 91.56 74 ASP A CA 1
ATOM 545 C C . ASP A 1 74 ? -4.654 -17.897 14.251 1.00 91.56 74 ASP A C 1
ATOM 547 O O . ASP A 1 74 ? -5.481 -18.494 14.941 1.00 91.56 74 ASP A O 1
ATOM 551 N N . GLY A 1 75 ? -4.737 -16.574 14.081 1.00 92.38 75 GLY A N 1
ATOM 552 C CA . GLY A 1 75 ? -5.810 -15.759 14.647 1.00 92.38 75 GLY A CA 1
ATOM 553 C C . GLY A 1 75 ? -7.088 -15.773 13.795 1.00 92.38 75 GLY A C 1
ATOM 554 O O . GLY A 1 75 ? -7.060 -16.098 12.605 1.00 92.38 75 GLY A O 1
ATOM 555 N N . PRO A 1 76 ? -8.237 -15.370 14.364 1.00 94.75 76 PRO A N 1
ATOM 556 C CA . PRO A 1 76 ? -9.497 -15.333 13.632 1.00 94.75 76 PRO A CA 1
ATOM 557 C C . PRO A 1 76 ? -9.497 -14.270 12.521 1.00 94.75 76 PRO A C 1
ATOM 559 O O . PRO A 1 76 ? -9.450 -13.066 12.785 1.00 94.75 76 PRO A O 1
ATOM 562 N N . ILE A 1 77 ? -9.634 -14.721 11.269 1.00 95.88 77 ILE A N 1
ATOM 563 C CA . ILE A 1 77 ? -9.925 -13.882 10.098 1.00 95.88 77 ILE A CA 1
ATOM 564 C C . ILE A 1 77 ? -11.426 -13.959 9.815 1.00 95.88 77 ILE A C 1
ATOM 566 O O . ILE A 1 77 ? -11.946 -15.011 9.457 1.00 95.88 77 ILE A O 1
ATOM 570 N N . ILE A 1 78 ? -12.118 -12.836 9.962 1.00 95.94 78 ILE A N 1
ATOM 571 C CA . ILE A 1 78 ? -13.575 -12.733 9.972 1.00 95.94 78 ILE A CA 1
ATOM 572 C C . ILE A 1 78 ? -14.033 -11.908 8.765 1.00 95.94 78 ILE A C 1
ATOM 574 O O . ILE A 1 78 ? -13.499 -10.833 8.475 1.00 95.94 78 ILE A O 1
ATOM 578 N N . ALA A 1 79 ? -15.050 -12.392 8.051 1.00 96.88 79 ALA A N 1
ATOM 579 C CA . ALA A 1 79 ? -15.734 -11.585 7.047 1.00 96.88 79 ALA A CA 1
ATOM 580 C C . ALA A 1 79 ? -16.432 -10.402 7.726 1.00 96.88 79 ALA A C 1
ATOM 582 O O . ALA A 1 79 ? -17.156 -10.576 8.704 1.00 96.88 79 ALA A O 1
ATOM 583 N N . MET A 1 80 ? -16.254 -9.197 7.193 1.00 96.56 80 MET A N 1
ATOM 584 C CA . MET A 1 80 ? -16.923 -8.012 7.723 1.00 96.56 80 MET A CA 1
ATOM 585 C C . MET A 1 80 ? -18.446 -8.200 7.821 1.00 96.56 80 MET A C 1
ATOM 587 O O . MET A 1 80 ? -19.083 -8.488 6.799 1.00 96.56 80 MET A O 1
ATOM 591 N N . PRO A 1 81 ? -19.046 -7.996 9.009 1.00 96.12 81 PRO A N 1
ATOM 592 C CA . PRO A 1 81 ? -20.491 -8.068 9.161 1.00 96.12 81 PRO A CA 1
ATOM 593 C C . PRO A 1 81 ? -21.192 -6.943 8.385 1.00 96.12 81 PRO A C 1
ATOM 595 O O . PRO A 1 81 ? -20.632 -5.857 8.207 1.00 96.12 81 PRO A O 1
ATOM 598 N N . PRO A 1 82 ? -22.430 -7.163 7.913 1.00 96.06 82 PRO A N 1
ATOM 599 C CA . PRO A 1 82 ? -23.199 -6.121 7.253 1.00 96.06 82 PRO A CA 1
ATOM 600 C C . PRO A 1 82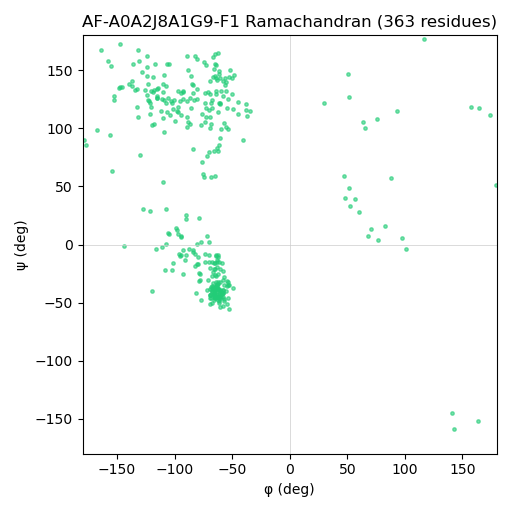 ? -23.516 -4.988 8.236 1.00 96.06 82 PRO A C 1
ATOM 602 O O . PRO A 1 82 ? -23.812 -5.223 9.407 1.00 96.06 82 PRO A O 1
ATOM 605 N N . THR A 1 83 ? -23.541 -3.748 7.741 1.00 96.56 83 THR A N 1
ATOM 606 C CA . THR A 1 83 ? -23.822 -2.552 8.559 1.00 96.56 83 THR A CA 1
ATOM 607 C C . THR A 1 83 ? -25.224 -2.543 9.179 1.00 96.56 83 THR A C 1
ATOM 609 O O . THR A 1 83 ? -25.496 -1.763 10.087 1.00 96.56 83 THR A O 1
ATOM 612 N N . SER A 1 84 ? -26.115 -3.423 8.715 1.00 95.88 84 SER A N 1
ATOM 613 C CA . SER A 1 84 ? -27.451 -3.646 9.268 1.00 95.88 84 SER A CA 1
ATOM 614 C C . SER A 1 84 ? -27.480 -4.574 10.489 1.00 95.88 84 SER A C 1
ATOM 616 O O . SER A 1 84 ? -28.537 -4.713 11.098 1.00 95.88 84 SER A O 1
ATOM 618 N N . ASN A 1 85 ? -26.368 -5.226 10.856 1.00 94.31 85 ASN A N 1
ATOM 619 C CA . ASN A 1 85 ? -26.337 -6.224 11.927 1.00 94.31 85 ASN A CA 1
ATOM 620 C C . ASN A 1 85 ? -25.213 -5.959 12.943 1.00 94.31 85 ASN A C 1
ATOM 622 O O . ASN A 1 85 ? -24.188 -6.639 12.970 1.00 94.31 85 ASN A O 1
ATOM 626 N N . ALA A 1 86 ? -25.428 -4.979 13.825 1.00 95.06 86 ALA A N 1
ATOM 627 C CA . ALA A 1 86 ? -24.472 -4.639 14.881 1.00 95.06 86 ALA A CA 1
ATOM 628 C C . ALA A 1 86 ? -24.233 -5.780 15.890 1.00 95.06 86 ALA A C 1
ATOM 630 O O . ALA A 1 86 ? -23.157 -5.844 16.473 1.00 95.06 86 ALA A O 1
ATOM 631 N N . SER A 1 87 ? -25.188 -6.703 16.078 1.00 94.25 87 SER A N 1
ATOM 632 C CA . SER A 1 87 ? -25.023 -7.834 17.008 1.00 94.25 87 SER A CA 1
ATOM 633 C C . SER A 1 87 ? -23.962 -8.849 16.579 1.00 94.25 87 SER A C 1
ATOM 635 O O . SER A 1 87 ? -23.531 -9.650 17.401 1.00 94.25 87 SER A O 1
ATOM 637 N N . GLN A 1 88 ? -23.517 -8.810 15.319 1.00 92.75 88 GLN A N 1
ATOM 638 C CA . GLN A 1 88 ? -22.413 -9.643 14.833 1.00 92.75 88 GLN A CA 1
ATOM 639 C C . GLN A 1 88 ? -21.028 -9.049 15.122 1.00 92.75 88 GLN A C 1
ATOM 641 O O . GLN A 1 88 ? -20.025 -9.710 14.866 1.00 92.75 88 GLN A O 1
ATOM 646 N N . VAL A 1 89 ? -20.949 -7.818 15.638 1.00 95.12 89 VAL A N 1
ATOM 647 C CA . VAL A 1 89 ? -19.681 -7.178 16.001 1.00 95.12 89 VAL A CA 1
ATOM 648 C C . VAL A 1 89 ? -19.483 -7.315 17.516 1.00 95.12 89 VAL A C 1
ATOM 650 O O . VAL A 1 89 ? -20.173 -6.633 18.278 1.00 95.12 89 VAL A O 1
ATOM 653 N N . PRO A 1 90 ? -18.571 -8.181 17.994 1.00 93.81 90 PRO A N 1
ATOM 654 C CA . PRO A 1 90 ? -18.255 -8.263 19.413 1.00 93.81 90 PRO A CA 1
ATOM 655 C C . PRO A 1 90 ? -17.609 -6.966 19.914 1.00 93.81 90 PRO A C 1
ATOM 657 O O . PRO A 1 90 ? -17.124 -6.128 19.148 1.00 93.81 90 PRO A O 1
ATOM 660 N N . ARG A 1 91 ? -17.589 -6.799 21.239 1.00 95.50 91 ARG A N 1
ATOM 661 C CA . ARG A 1 91 ? -16.851 -5.693 21.851 1.00 95.50 91 ARG A CA 1
ATOM 662 C C . ARG A 1 91 ? -15.349 -5.908 21.702 1.00 95.50 91 ARG A C 1
ATOM 664 O O . ARG A 1 91 ? -14.864 -7.021 21.885 1.00 95.50 91 ARG A O 1
ATOM 671 N N . HIS A 1 92 ? -14.635 -4.821 21.441 1.00 96.25 92 HIS A N 1
ATOM 672 C CA . HIS A 1 92 ? -13.175 -4.782 21.367 1.00 96.25 92 HIS A CA 1
ATOM 673 C C . HIS A 1 92 ? -12.662 -3.656 22.261 1.00 96.25 92 HIS A C 1
ATOM 675 O O . HIS A 1 92 ? -13.343 -2.652 22.416 1.00 96.25 92 HIS A O 1
ATOM 681 N N . GLU A 1 93 ? -11.479 -3.788 22.853 1.00 96.62 93 GLU A N 1
ATOM 682 C CA . GLU A 1 93 ? -10.877 -2.712 23.652 1.00 96.62 93 GLU A CA 1
ATOM 683 C C . GLU A 1 93 ? -10.181 -1.684 22.747 1.00 96.62 93 GLU A C 1
ATOM 685 O O . GLU A 1 93 ? -10.323 -0.472 22.930 1.00 96.62 93 GLU A O 1
ATOM 690 N N . VAL A 1 94 ? -9.482 -2.177 21.725 1.00 97.62 94 VAL A N 1
ATOM 691 C CA . VAL A 1 94 ? -8.762 -1.399 20.720 1.00 97.62 94 VAL A CA 1
ATOM 692 C C . VAL A 1 94 ? -9.225 -1.827 19.334 1.00 97.62 94 VAL A C 1
ATOM 694 O O . VAL A 1 94 ? -9.281 -3.017 19.027 1.00 97.62 94 VAL A O 1
ATOM 697 N N . VAL A 1 95 ? -9.520 -0.857 18.469 1.00 98.44 95 VAL A N 1
ATOM 698 C CA . VAL A 1 95 ? -9.803 -1.122 17.051 1.00 98.44 95 VAL A CA 1
ATOM 699 C C . VAL A 1 95 ? -8.818 -0.352 16.185 1.00 98.44 95 VAL A C 1
ATOM 701 O O . VAL A 1 95 ? -8.732 0.873 16.263 1.00 98.44 95 VAL A O 1
ATOM 704 N N . PHE A 1 96 ? -8.085 -1.082 15.355 1.00 98.44 96 PHE A N 1
ATOM 705 C CA . PHE A 1 96 ? -7.110 -0.581 14.401 1.00 98.44 96 PHE A CA 1
ATOM 706 C C . PHE A 1 96 ? -7.695 -0.638 12.988 1.00 98.44 96 PHE A C 1
ATOM 708 O O . PHE A 1 96 ? -7.868 -1.715 12.424 1.00 98.44 96 PHE A O 1
ATOM 715 N N . PHE A 1 97 ? -7.971 0.514 12.384 1.00 98.44 97 PHE A N 1
ATOM 716 C CA . PHE A 1 97 ? -8.482 0.599 11.018 1.00 98.44 97 PHE A CA 1
ATOM 717 C C . PHE A 1 97 ? -7.366 0.861 10.009 1.00 98.44 97 PHE A C 1
ATOM 719 O O . PHE A 1 97 ? -6.592 1.810 10.156 1.00 98.44 97 PHE A O 1
ATOM 726 N N . ILE A 1 98 ? -7.352 0.085 8.928 1.00 97.88 98 ILE A N 1
ATOM 727 C CA . ILE A 1 98 ? -6.466 0.277 7.779 1.00 97.88 98 ILE A CA 1
ATOM 728 C C . ILE A 1 98 ? -7.216 1.049 6.697 1.00 97.88 98 ILE A C 1
ATOM 730 O O . ILE A 1 98 ? -8.230 0.591 6.172 1.00 97.88 98 ILE A O 1
ATOM 734 N N . SER A 1 99 ? -6.709 2.237 6.365 1.00 96.88 99 SER A N 1
ATOM 735 C CA . SER A 1 99 ? -7.302 3.145 5.371 1.00 96.88 99 SER A CA 1
ATOM 736 C C . SER A 1 99 ? -8.792 3.463 5.569 1.00 96.88 99 SER A C 1
ATOM 738 O O . SER A 1 99 ? -9.570 3.393 4.602 1.00 96.88 99 SER A O 1
ATOM 740 N N . PRO A 1 100 ? -9.222 3.831 6.790 1.00 97.88 100 PRO A N 1
ATOM 741 C CA . PRO A 1 100 ? -10.626 4.119 7.075 1.00 97.88 100 PRO A CA 1
ATOM 742 C C . PRO A 1 100 ? -11.201 5.244 6.197 1.00 97.88 100 PRO A C 1
ATOM 744 O O . PRO A 1 100 ? -12.400 5.254 5.920 1.00 97.88 100 PRO A O 1
ATOM 747 N N . GLU A 1 101 ? -10.361 6.130 5.642 1.00 96.75 101 GLU A N 1
ATOM 748 C CA . GLU A 1 101 ? -10.767 7.185 4.703 1.00 96.75 101 GLU A CA 1
ATOM 749 C C . GLU A 1 101 ? -11.375 6.670 3.385 1.00 96.75 101 GLU A C 1
ATOM 751 O O . GLU A 1 101 ? -11.848 7.447 2.556 1.00 96.75 101 GLU A O 1
ATOM 756 N N . LYS A 1 102 ? -11.312 5.359 3.131 1.00 96.56 102 LYS A N 1
ATOM 757 C CA . LYS A 1 102 ? -11.933 4.720 1.963 1.00 96.56 102 LYS A CA 1
ATOM 758 C C . LYS A 1 102 ? -13.307 4.139 2.256 1.00 96.56 102 LYS A C 1
ATOM 760 O O . LYS A 1 102 ? -13.972 3.703 1.315 1.00 96.56 102 LYS A O 1
ATOM 765 N N . SER A 1 103 ? -13.718 4.077 3.519 1.00 97.19 103 SER A N 1
ATOM 766 C CA . SER A 1 103 ? -15.022 3.559 3.953 1.00 97.19 103 SER A CA 1
ATOM 767 C C . SER A 1 103 ? -15.427 4.187 5.298 1.00 97.19 103 SER A C 1
ATOM 769 O O . SER A 1 103 ? -15.532 3.476 6.305 1.00 97.19 103 SER A O 1
ATOM 771 N N . PRO A 1 104 ? -15.621 5.520 5.346 1.00 97.25 104 PRO A N 1
ATOM 772 C CA . PRO A 1 104 ? -15.928 6.225 6.589 1.00 97.25 104 PRO A CA 1
ATOM 773 C C . PRO A 1 104 ? -17.257 5.770 7.212 1.00 97.25 104 PRO A C 1
ATOM 775 O O . PRO A 1 104 ? -17.366 5.695 8.434 1.00 97.25 104 PRO A O 1
ATOM 778 N N . GLU A 1 105 ? -18.250 5.386 6.405 1.00 97.62 105 GLU A N 1
ATOM 779 C CA . GLU A 1 105 ? -19.545 4.893 6.887 1.00 97.62 105 GLU A CA 1
ATOM 780 C C . GLU A 1 105 ? -19.394 3.563 7.630 1.00 97.62 105 GLU A C 1
ATOM 782 O O . GLU A 1 105 ? -19.935 3.396 8.723 1.00 97.62 105 GLU A O 1
ATOM 787 N N . TYR A 1 106 ? -18.612 2.633 7.069 1.00 98.12 106 TYR A N 1
ATOM 788 C CA . TYR A 1 106 ? -18.333 1.355 7.723 1.00 98.12 106 TYR A CA 1
ATOM 789 C C . TYR A 1 106 ? -17.493 1.547 8.988 1.00 98.12 106 TYR A C 1
ATOM 791 O O . TYR A 1 106 ? -17.760 0.917 10.006 1.00 98.12 106 TYR A O 1
ATOM 799 N N . THR A 1 107 ? -16.514 2.454 8.945 1.00 98.44 107 THR A N 1
ATOM 800 C CA . THR A 1 107 ? -15.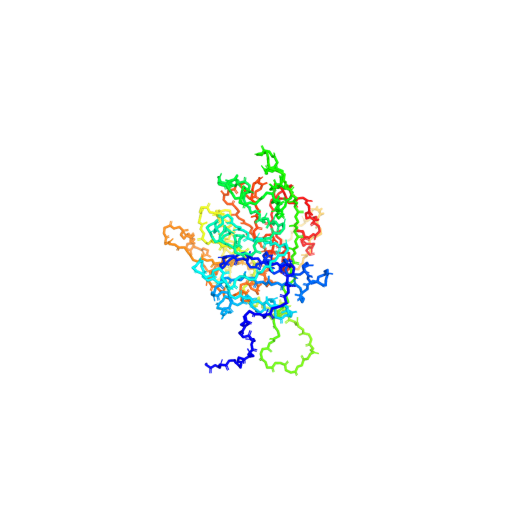695 2.809 10.115 1.00 98.44 107 THR A CA 1
ATOM 801 C C . THR A 1 107 ? -16.585 3.286 11.266 1.00 98.44 107 THR A C 1
ATOM 803 O O . THR A 1 107 ? -16.490 2.762 12.374 1.00 98.44 107 THR A O 1
ATOM 806 N N . ARG A 1 108 ? -17.525 4.202 10.988 1.00 98.50 108 ARG A N 1
ATOM 807 C CA . ARG A 1 108 ? -18.505 4.688 11.970 1.00 98.50 108 ARG A CA 1
ATOM 808 C C . ARG A 1 108 ? -19.391 3.565 12.511 1.00 98.50 108 ARG A C 1
ATOM 810 O O . ARG A 1 108 ? -19.570 3.468 13.722 1.00 98.50 108 ARG A O 1
ATOM 817 N N . PHE A 1 109 ? -19.932 2.718 11.630 1.00 98.25 109 PHE A N 1
ATOM 818 C CA . PHE A 1 109 ? -20.721 1.547 12.031 1.00 98.25 109 PHE A CA 1
ATOM 819 C C . PHE A 1 109 ? -19.938 0.652 12.996 1.00 98.25 109 PHE A C 1
ATOM 821 O O . PHE A 1 109 ? -20.439 0.330 14.072 1.00 98.25 109 PHE A O 1
ATOM 828 N N . PHE A 1 110 ? -18.705 0.294 12.635 1.00 98.44 110 PHE A N 1
ATOM 829 C CA . PHE A 1 110 ? -17.899 -0.637 13.411 1.00 98.44 110 PHE A CA 1
ATOM 830 C C . PHE A 1 110 ? -17.539 -0.057 14.783 1.00 98.44 110 PHE A C 1
ATOM 832 O O . PHE A 1 110 ? -17.700 -0.752 15.777 1.00 98.44 110 PHE A O 1
ATOM 839 N N . ILE A 1 111 ? -17.154 1.226 14.862 1.00 98.56 111 ILE A N 1
ATOM 840 C CA . ILE A 1 111 ? -16.905 1.920 16.142 1.00 98.56 111 ILE A CA 1
ATOM 841 C C . ILE A 1 111 ? -18.151 1.872 17.038 1.00 98.56 111 ILE A C 1
ATOM 843 O O . ILE A 1 111 ? -18.056 1.517 18.214 1.00 98.56 111 ILE A O 1
ATOM 847 N N . ASN A 1 112 ? -19.328 2.184 16.488 1.00 98.25 112 ASN A N 1
ATOM 848 C CA . ASN A 1 112 ? -20.579 2.185 17.249 1.00 98.25 112 ASN A CA 1
ATOM 849 C C . ASN A 1 112 ? -20.973 0.781 17.737 1.00 98.25 112 ASN A C 1
ATOM 851 O O . ASN A 1 112 ? -21.501 0.636 18.844 1.00 98.25 112 ASN A O 1
ATOM 855 N N . ALA A 1 113 ? -20.730 -0.243 16.916 1.00 97.31 113 ALA A N 1
ATOM 856 C CA . ALA A 1 113 ? -21.083 -1.622 17.220 1.00 97.31 113 ALA A CA 1
ATOM 857 C C . ALA A 1 113 ? -20.099 -2.263 18.218 1.00 97.31 113 ALA A C 1
ATOM 859 O O . ALA A 1 113 ? -20.533 -2.811 19.231 1.00 97.31 113 ALA A O 1
ATOM 860 N N . SER A 1 114 ? -18.786 -2.117 17.999 1.00 97.50 114 SER A N 1
ATOM 861 C CA . SER A 1 114 ? -17.751 -2.720 18.850 1.00 97.50 114 SER A CA 1
ATOM 8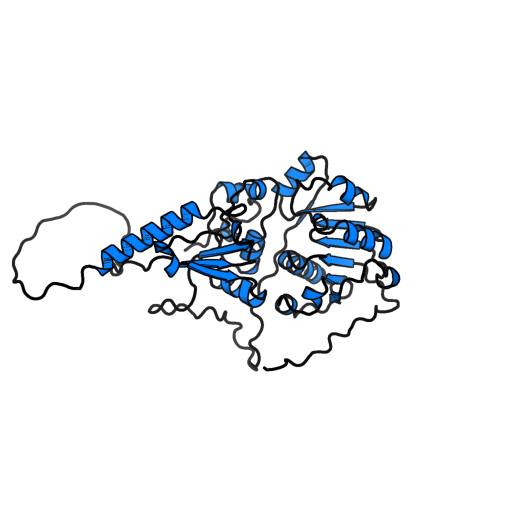62 C C . SER A 1 114 ? -17.467 -1.940 20.136 1.00 97.50 114 SER A C 1
ATOM 864 O O . SER A 1 114 ? -16.855 -2.491 21.050 1.00 97.50 114 SER A O 1
ATOM 866 N N . ARG A 1 115 ? -17.886 -0.667 20.213 1.00 97.31 115 ARG A N 1
ATOM 867 C CA . ARG A 1 115 ? -17.734 0.234 21.374 1.00 97.31 115 ARG A CA 1
ATOM 868 C C . ARG A 1 115 ? -16.316 0.230 21.975 1.00 97.31 115 ARG A C 1
ATOM 870 O O . ARG A 1 115 ? -16.163 -0.111 23.150 1.00 97.31 115 ARG A O 1
ATOM 877 N N . PRO A 1 116 ? -15.282 0.569 21.188 1.00 97.88 116 PRO A N 1
ATOM 878 C CA . PRO A 1 116 ? -13.910 0.461 21.648 1.00 97.88 116 PRO A CA 1
ATOM 879 C C . PRO A 1 116 ? -13.532 1.521 22.676 1.00 97.88 116 PRO A C 1
ATOM 881 O O . PRO A 1 116 ? -14.082 2.614 22.687 1.00 97.88 116 PRO A O 1
ATOM 884 N N . SER A 1 117 ? -12.539 1.219 23.510 1.00 97.88 117 SER A N 1
ATOM 885 C CA . SER A 1 117 ? -11.920 2.201 24.407 1.00 97.88 117 SER A CA 1
ATOM 886 C C . SER A 1 117 ? -10.938 3.107 23.661 1.00 97.88 117 SER A C 1
ATOM 888 O O . SER A 1 117 ? -10.744 4.262 24.047 1.00 97.88 117 SER A O 1
ATOM 890 N N . VAL A 1 118 ? -10.297 2.593 22.605 1.00 98.38 118 VAL A N 1
ATOM 891 C CA . VAL A 1 118 ? -9.334 3.319 21.763 1.00 98.38 118 VAL A CA 1
ATOM 892 C C . VAL A 1 118 ? -9.550 2.970 20.293 1.00 98.38 118 VAL A C 1
ATOM 894 O O . VAL A 1 118 ? -9.716 1.805 19.933 1.00 98.38 118 VAL A O 1
ATOM 897 N N . VAL A 1 119 ? -9.486 3.986 19.433 1.00 98.62 119 VAL A N 1
ATOM 898 C CA . VAL A 1 119 ? -9.528 3.824 17.975 1.00 98.62 119 VAL A CA 1
ATOM 899 C C . VAL A 1 119 ? -8.198 4.273 17.388 1.00 98.62 119 VAL A C 1
ATOM 901 O O . VAL A 1 119 ? -7.751 5.388 17.647 1.00 98.62 119 VAL A O 1
ATOM 904 N N . VAL A 1 120 ? -7.572 3.422 16.582 1.00 98.56 120 VAL A N 1
ATOM 905 C CA . VAL A 1 120 ? -6.373 3.749 15.807 1.00 98.56 120 VAL A CA 1
ATOM 906 C C . VAL A 1 120 ? -6.758 3.821 14.334 1.00 98.56 120 VAL A C 1
ATOM 908 O O . VAL A 1 120 ? -7.310 2.869 13.789 1.00 98.56 120 VAL A O 1
ATOM 911 N N . LEU A 1 121 ? -6.479 4.946 13.682 1.00 98.56 121 LEU A N 1
ATOM 912 C CA . LEU A 1 121 ? -6.759 5.158 12.263 1.00 98.56 121 LEU A CA 1
ATOM 913 C C . LEU A 1 121 ? -5.442 5.242 11.492 1.00 98.56 121 LEU A C 1
ATOM 915 O O . LEU A 1 121 ? -4.676 6.191 11.678 1.00 98.56 121 LEU A O 1
ATOM 919 N N . MET A 1 122 ? -5.192 4.278 10.606 1.00 98.19 122 MET A N 1
ATOM 920 C CA . MET A 1 122 ? -4.027 4.296 9.729 1.00 98.19 122 MET A CA 1
ATOM 921 C C . MET A 1 122 ? -4.316 5.032 8.417 1.00 98.19 122 MET A C 1
ATOM 923 O O . MET A 1 122 ? -4.914 4.478 7.488 1.00 98.19 122 MET A O 1
ATOM 927 N N . ILE A 1 123 ? -3.855 6.278 8.323 1.00 97.62 123 ILE A N 1
ATOM 928 C CA . ILE A 1 123 ? -4.143 7.187 7.208 1.00 97.62 123 ILE A CA 1
ATOM 929 C C . ILE A 1 123 ? -3.039 7.118 6.151 1.00 97.62 123 ILE A C 1
ATOM 931 O O . ILE A 1 123 ? -1.854 7.250 6.451 1.00 97.62 123 ILE A O 1
ATOM 935 N N . HIS A 1 124 ? -3.428 6.946 4.885 1.00 94.31 124 HIS A N 1
ATOM 936 C CA . HIS A 1 124 ? -2.466 6.864 3.777 1.00 94.31 124 HIS A CA 1
ATOM 937 C C . HIS A 1 124 ? -2.192 8.209 3.109 1.00 94.31 124 HIS A C 1
ATOM 939 O O . HIS A 1 124 ? -1.158 8.377 2.463 1.00 94.31 124 HIS A O 1
ATOM 945 N N . ASN A 1 125 ? -3.144 9.139 3.202 1.00 96.62 125 ASN A N 1
ATOM 946 C CA . ASN A 1 125 ? -3.094 10.436 2.546 1.00 96.62 125 ASN A CA 1
ATOM 947 C C . ASN A 1 125 ? -3.428 11.551 3.540 1.00 96.62 125 ASN A C 1
ATOM 949 O O . ASN A 1 125 ? -4.590 11.738 3.909 1.00 96.62 125 ASN A O 1
ATOM 953 N N . ALA A 1 126 ? -2.416 12.335 3.896 1.00 97.75 126 ALA A N 1
ATOM 954 C CA . ALA A 1 126 ? -2.533 13.495 4.758 1.00 97.75 126 ALA A CA 1
ATOM 955 C C . ALA A 1 126 ? -3.398 14.609 4.164 1.00 97.75 126 ALA A C 1
ATOM 957 O O . ALA A 1 126 ? -3.707 15.542 4.885 1.00 97.75 126 ALA A O 1
ATOM 958 N N . GLN A 1 127 ? -3.817 14.538 2.897 1.00 97.62 127 GLN A N 1
ATOM 959 C CA . GLN A 1 127 ? -4.730 15.500 2.262 1.00 97.62 127 GLN A CA 1
ATOM 960 C C . GLN A 1 127 ? -6.191 15.025 2.219 1.00 97.62 127 GLN A C 1
ATOM 962 O O . GLN A 1 127 ? -6.997 15.584 1.479 1.00 97.62 127 GLN A O 1
ATOM 967 N N . TYR A 1 128 ? -6.570 13.985 2.971 1.00 97.62 128 TYR A N 1
ATOM 968 C CA . TYR A 1 128 ? -7.976 13.576 3.030 1.00 97.62 128 TYR A CA 1
ATOM 969 C C . TYR A 1 128 ? -8.852 14.723 3.588 1.00 97.62 128 TYR A C 1
ATOM 971 O O . TYR A 1 128 ? -8.582 15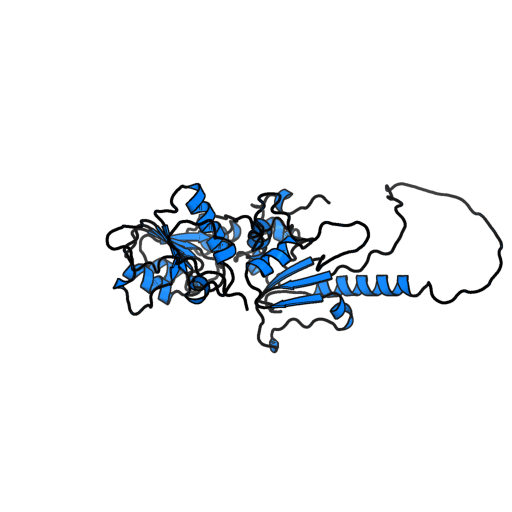.192 4.705 1.00 97.62 128 TYR A O 1
ATOM 979 N N . PRO A 1 129 ? -9.867 15.208 2.838 1.00 97.56 129 PRO A N 1
ATOM 980 C CA . PRO A 1 129 ? -10.632 16.395 3.225 1.00 97.56 129 PRO A CA 1
ATOM 981 C C . PRO A 1 129 ? -11.481 16.162 4.479 1.00 97.56 129 PRO A C 1
ATOM 983 O O . PRO A 1 129 ? -11.507 17.013 5.359 1.00 97.56 129 PRO A O 1
ATOM 986 N N . GLN A 1 130 ? -12.078 14.977 4.623 1.00 97.69 130 GLN A N 1
ATOM 987 C CA . GLN A 1 130 ? -12.962 14.626 5.745 1.00 97.69 130 GLN A CA 1
ATOM 988 C C . GLN A 1 130 ? -12.208 14.000 6.930 1.00 97.69 130 GLN A C 1
ATOM 990 O O . GLN A 1 130 ? -12.767 13.226 7.706 1.00 97.69 130 GLN A O 1
ATOM 995 N N . LEU A 1 131 ? -10.910 14.286 7.079 1.00 98.12 131 LEU A N 1
ATOM 996 C CA . LEU A 1 131 ? -10.122 13.699 8.165 1.00 98.12 131 LEU A CA 1
ATOM 997 C C . LEU A 1 131 ? -10.624 14.141 9.547 1.00 98.12 131 LEU A C 1
ATOM 999 O O . LEU A 1 131 ? -10.667 13.320 10.457 1.00 98.12 131 LEU A O 1
ATOM 1003 N N . ALA A 1 132 ? -11.051 15.400 9.690 1.00 98.38 132 ALA A N 1
ATOM 1004 C CA . ALA A 1 132 ? -11.608 15.910 10.943 1.00 98.38 132 ALA A CA 1
ATOM 1005 C C . ALA A 1 132 ? -12.864 15.132 11.370 1.00 98.38 132 ALA A C 1
ATOM 1007 O O . ALA A 1 132 ? -12.968 14.720 12.521 1.00 98.38 132 ALA A O 1
ATOM 1008 N N . GLU A 1 133 ? -13.773 14.856 10.429 1.00 98.44 133 GLU A N 1
ATOM 1009 C CA . GLU A 1 133 ? -14.976 14.052 10.680 1.00 98.44 133 GLU A CA 1
ATOM 1010 C C . GLU A 1 133 ? -14.630 12.624 11.111 1.00 98.44 133 GLU A C 1
ATOM 1012 O O . GLU A 1 133 ? -15.286 12.064 11.987 1.00 98.44 133 GLU A O 1
ATOM 1017 N N . LEU A 1 134 ? -13.590 12.039 10.511 1.00 98.06 134 LEU A N 1
ATOM 1018 C CA . LEU A 1 134 ? -13.128 10.691 10.830 1.00 98.06 134 LEU A CA 1
ATOM 1019 C C . LEU A 1 134 ? -12.522 10.613 12.239 1.00 98.06 134 LEU A C 1
ATOM 1021 O O . LEU A 1 134 ? -12.828 9.688 12.986 1.00 98.06 134 LEU A O 1
ATOM 1025 N N . VAL A 1 135 ? -11.711 11.603 12.623 1.00 98.50 135 VAL A N 1
ATOM 1026 C CA . VAL A 1 135 ? -11.119 11.700 13.970 1.00 98.50 135 VAL A CA 1
ATOM 1027 C C . VAL A 1 135 ? -12.187 11.947 15.037 1.00 98.50 135 VAL A C 1
ATOM 1029 O O . VAL A 1 135 ? -12.107 11.383 16.128 1.00 98.50 135 VAL A O 1
ATOM 1032 N N . ALA A 1 136 ? -13.214 12.734 14.713 1.00 98.50 136 ALA A N 1
ATOM 1033 C CA . ALA A 1 136 ? -14.322 13.040 15.614 1.00 98.50 136 ALA A CA 1
ATOM 1034 C C . ALA A 1 136 ? -15.260 11.846 15.883 1.00 98.50 136 ALA A C 1
ATOM 1036 O O . ALA A 1 136 ? -16.100 11.933 16.776 1.00 98.50 136 ALA A O 1
ATOM 1037 N N . MET A 1 137 ? -15.126 10.723 15.161 1.00 98.50 137 MET A N 1
ATOM 1038 C CA . MET A 1 137 ? -15.958 9.530 15.388 1.00 98.50 137 MET A CA 1
ATOM 1039 C C . MET A 1 137 ? -15.738 8.889 16.763 1.00 98.50 137 MET A C 1
ATOM 1041 O O . MET A 1 137 ? -16.601 8.146 17.226 1.00 98.50 137 MET A O 1
ATOM 1045 N N . HIS A 1 138 ? -14.597 9.144 17.411 1.00 98.69 138 HIS A N 1
ATOM 1046 C CA . HIS A 1 138 ? -14.298 8.600 18.730 1.00 98.69 138 HIS A CA 1
ATOM 1047 C C . HIS A 1 138 ? -13.414 9.561 19.549 1.00 98.69 138 HIS A C 1
ATOM 1049 O O . HIS A 1 138 ? -12.406 10.044 19.028 1.00 98.69 138 HIS A O 1
ATOM 1055 N N . PRO A 1 139 ? -13.712 9.819 20.841 1.00 98.12 139 PRO A N 1
ATOM 1056 C CA . PRO A 1 139 ? -12.963 10.789 21.653 1.00 98.12 139 PRO A CA 1
ATOM 1057 C C . PRO A 1 139 ? -11.511 10.372 21.925 1.00 98.12 139 PRO A C 1
ATOM 1059 O O . PRO A 1 139 ? -10.656 11.212 22.189 1.00 98.12 139 PRO A O 1
ATOM 1062 N N . ARG A 1 140 ? -11.210 9.069 21.859 1.00 98.38 140 ARG A N 1
ATOM 1063 C CA . ARG A 1 140 ? -9.856 8.516 22.039 1.00 98.38 140 ARG A CA 1
ATOM 1064 C C . ARG A 1 140 ? -9.299 7.974 20.727 1.00 98.38 140 ARG A C 1
ATOM 1066 O O . ARG A 1 140 ? -8.933 6.802 20.641 1.00 98.38 140 ARG A O 1
ATOM 1073 N N . THR A 1 141 ? -9.295 8.815 19.700 1.00 98.56 141 THR A N 1
ATOM 1074 C CA . THR A 1 141 ? -8.707 8.485 18.399 1.00 98.56 141 THR A CA 1
ATOM 1075 C C . THR A 1 141 ? -7.201 8.753 18.388 1.00 98.56 141 THR A C 1
ATOM 1077 O O . THR A 1 141 ? -6.731 9.778 18.884 1.00 98.56 141 THR A O 1
ATOM 1080 N N . ARG A 1 142 ? -6.433 7.833 17.801 1.00 98.50 142 ARG A N 1
ATOM 1081 C CA . ARG A 1 142 ? -5.006 7.975 17.494 1.00 98.50 142 ARG A CA 1
ATOM 1082 C C . ARG A 1 142 ? -4.801 7.859 15.991 1.00 98.50 142 ARG A C 1
ATOM 1084 O O . ARG A 1 142 ? -5.295 6.919 15.374 1.00 98.50 142 ARG A O 1
ATOM 1091 N N . LEU A 1 143 ? -4.060 8.794 15.410 1.00 98.50 143 LEU A N 1
ATOM 1092 C CA . LEU A 1 143 ? -3.654 8.707 14.013 1.00 98.50 143 LEU A CA 1
ATOM 1093 C C . LEU A 1 143 ? -2.290 8.036 13.913 1.00 98.50 143 LEU A C 1
ATOM 1095 O O . LEU A 1 143 ? -1.344 8.408 14.610 1.00 98.50 143 LEU A O 1
ATOM 1099 N N . VAL A 1 144 ? -2.205 7.068 13.011 1.00 98.25 144 VAL A N 1
ATOM 1100 C CA . VAL A 1 144 ? -0.956 6.429 12.607 1.00 98.25 144 VAL A CA 1
ATOM 1101 C C . VAL A 1 144 ? -0.821 6.572 11.097 1.00 98.25 144 VAL A C 1
ATOM 1103 O O . VAL A 1 144 ? -1.806 6.545 10.361 1.00 98.25 144 VAL A O 1
ATOM 1106 N N . VAL A 1 145 ? 0.398 6.748 10.613 1.00 98.00 145 VAL A N 1
ATOM 1107 C CA . VAL A 1 145 ? 0.707 6.785 9.180 1.00 98.00 145 VAL A CA 1
ATOM 1108 C C . VAL A 1 145 ? 1.896 5.886 8.870 1.00 98.00 145 VAL A C 1
ATOM 1110 O O . VAL A 1 145 ? 2.615 5.463 9.768 1.00 98.00 145 VAL A O 1
ATOM 1113 N N . LEU A 1 146 ? 2.124 5.621 7.588 1.00 97.00 146 LEU A N 1
ATOM 1114 C CA . LEU A 1 146 ? 3.165 4.697 7.129 1.00 97.00 146 LEU A CA 1
ATOM 1115 C C . LEU A 1 146 ? 4.546 5.347 6.940 1.00 97.00 146 LEU A C 1
ATOM 1117 O O . LEU A 1 146 ? 5.503 4.657 6.605 1.00 97.00 146 LEU A O 1
ATOM 1121 N N . SER A 1 147 ? 4.673 6.664 7.130 1.00 97.19 147 SER A N 1
ATOM 1122 C CA . SER A 1 147 ? 5.964 7.347 7.013 1.00 97.19 147 SER A CA 1
ATOM 1123 C C . SER A 1 147 ? 6.035 8.681 7.762 1.00 97.19 147 SER A C 1
ATOM 1125 O O . SER A 1 147 ? 5.006 9.336 7.975 1.00 97.19 147 SER A O 1
ATOM 1127 N N . PRO 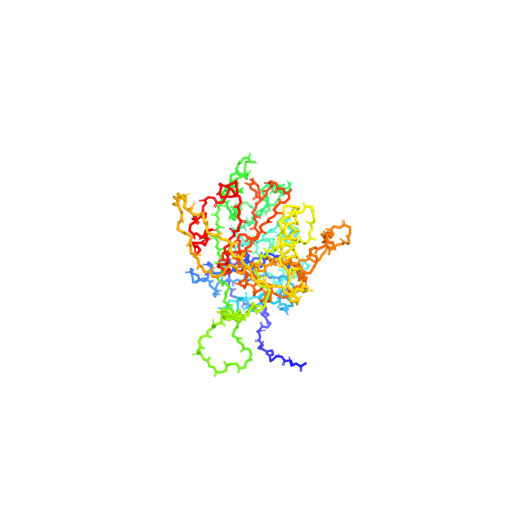A 1 148 ? 7.252 9.143 8.102 1.00 97.25 148 PRO A N 1
ATOM 1128 C CA . PRO A 1 148 ? 7.476 10.437 8.734 1.00 97.25 148 PRO A CA 1
ATOM 1129 C C . PRO A 1 148 ? 6.957 11.626 7.920 1.00 97.25 148 PRO A C 1
ATOM 1131 O O . PRO A 1 148 ? 6.338 12.513 8.500 1.00 97.25 148 PRO A O 1
ATOM 1134 N N . HIS A 1 149 ? 7.140 11.660 6.592 1.00 97.62 149 HIS A N 1
ATOM 1135 C CA . HIS A 1 149 ? 6.708 12.812 5.782 1.00 97.62 149 HIS A CA 1
ATOM 1136 C C . HIS A 1 149 ? 5.186 12.992 5.784 1.00 97.62 149 HIS A C 1
ATOM 1138 O O . HIS A 1 149 ? 4.694 14.115 5.877 1.00 97.62 149 HIS A O 1
ATOM 1144 N N . VAL A 1 150 ? 4.427 11.892 5.784 1.00 98.12 150 VAL A N 1
ATOM 1145 C CA . VAL A 1 150 ? 2.963 11.936 5.910 1.00 98.12 150 VAL A CA 1
ATOM 1146 C C . VAL A 1 150 ? 2.560 12.401 7.313 1.00 98.12 150 VAL A C 1
ATOM 1148 O O . VAL A 1 150 ? 1.605 13.165 7.445 1.00 98.12 150 VAL A O 1
ATOM 1151 N N . ALA A 1 151 ? 3.298 12.001 8.355 1.00 98.31 151 ALA A N 1
ATOM 1152 C CA . ALA A 1 151 ? 3.036 12.448 9.724 1.00 98.31 151 ALA A CA 1
ATOM 1153 C C . ALA A 1 151 ? 3.275 13.956 9.848 1.00 98.31 151 ALA A C 1
ATOM 1155 O O . ALA A 1 151 ? 2.435 14.672 10.387 1.00 98.31 151 ALA A O 1
ATOM 1156 N N . THR A 1 152 ? 4.379 14.453 9.287 1.00 98.12 152 THR A N 1
ATOM 1157 C CA . THR A 1 152 ? 4.685 15.885 9.206 1.00 98.12 152 THR A CA 1
ATOM 1158 C C . THR A 1 152 ? 3.589 16.648 8.462 1.00 98.12 152 THR A C 1
ATOM 1160 O O . THR A 1 152 ? 3.118 17.669 8.958 1.00 98.12 152 THR A O 1
ATOM 1163 N N . ALA A 1 153 ? 3.110 16.127 7.328 1.00 98.31 153 ALA A N 1
ATOM 1164 C CA . ALA A 1 153 ? 2.011 16.739 6.585 1.00 98.31 153 ALA A CA 1
ATOM 1165 C C . ALA A 1 153 ? 0.688 16.774 7.376 1.00 98.31 153 ALA A C 1
ATOM 1167 O O . ALA A 1 153 ? -0.070 17.735 7.254 1.00 98.31 153 ALA A O 1
ATOM 1168 N N . LEU A 1 154 ? 0.404 15.765 8.207 1.00 98.50 154 LEU A N 1
ATOM 1169 C CA . LEU A 1 154 ? -0.751 15.782 9.114 1.00 98.50 154 LEU A CA 1
ATOM 1170 C C . LEU A 1 154 ? -0.596 16.805 10.244 1.00 98.50 154 LEU A C 1
ATOM 1172 O O . LEU A 1 154 ? -1.538 17.554 10.507 1.00 98.50 154 LEU A O 1
ATOM 1176 N N . ARG A 1 155 ? 0.589 16.897 10.858 1.00 98.50 155 ARG A N 1
ATOM 1177 C CA . ARG A 1 155 ? 0.871 17.891 11.908 1.00 98.50 155 ARG A CA 1
ATOM 1178 C C . ARG A 1 155 ? 0.752 19.318 11.389 1.00 98.50 155 ARG A C 1
ATOM 1180 O O . ARG A 1 155 ? 0.157 20.156 12.055 1.00 98.50 155 ARG A O 1
ATOM 1187 N N . ALA A 1 156 ? 1.197 19.575 10.158 1.00 98.38 156 ALA A N 1
ATOM 1188 C CA . ALA A 1 156 ? 1.008 20.866 9.492 1.00 98.38 156 ALA A CA 1
ATOM 1189 C C . ALA A 1 156 ? -0.477 21.242 9.296 1.00 98.38 156 ALA A C 1
ATOM 1191 O O . ALA A 1 156 ? -0.804 22.415 9.142 1.00 98.38 156 ALA A O 1
ATOM 1192 N N . ARG A 1 157 ? -1.388 20.260 9.327 1.00 98.06 157 ARG A N 1
ATOM 1193 C CA . ARG A 1 157 ? -2.846 20.455 9.291 1.00 98.06 157 ARG A CA 1
ATOM 1194 C C . ARG A 1 157 ? -3.495 20.486 10.685 1.00 98.06 157 ARG A C 1
ATOM 1196 O O . ARG A 1 157 ? -4.720 20.484 10.766 1.00 98.06 157 ARG A O 1
ATOM 1203 N N . GLY A 1 158 ? -2.706 20.482 11.761 1.00 98.19 158 GLY A N 1
ATOM 1204 C CA . GLY A 1 158 ? -3.195 20.491 13.143 1.00 98.19 158 GLY A CA 1
ATOM 1205 C C . GLY A 1 158 ? -3.585 19.118 13.698 1.00 98.19 158 GLY A C 1
ATOM 1206 O O . GLY A 1 158 ? -4.285 19.052 14.705 1.00 98.19 158 GLY A O 1
ATOM 1207 N N . PHE A 1 159 ? -3.162 18.020 13.060 1.00 98.44 159 PHE A N 1
ATOM 1208 C CA . PHE A 1 159 ? -3.433 16.666 13.545 1.00 98.44 159 PHE A CA 1
ATOM 1209 C C . PHE A 1 159 ? -2.188 16.023 14.157 1.00 98.44 159 PHE A C 1
ATOM 1211 O O . PHE A 1 159 ? -1.165 15.869 13.490 1.00 98.44 159 PHE A O 1
ATOM 1218 N N . GLU A 1 160 ? -2.308 15.549 15.395 1.00 98.38 160 GLU A N 1
ATOM 1219 C CA . GLU A 1 160 ? -1.283 14.708 16.010 1.00 98.38 160 GLU A CA 1
ATOM 1220 C C . GLU A 1 160 ? -1.302 13.303 15.406 1.00 98.38 160 GLU A C 1
ATOM 1222 O O . GLU A 1 160 ? -2.311 12.596 15.463 1.00 98.38 160 GLU A O 1
ATOM 1227 N N . ALA A 1 161 ? -0.170 12.891 14.835 1.00 98.06 161 ALA A N 1
ATOM 1228 C CA . ALA A 1 161 ? -0.003 11.583 14.217 1.00 98.06 161 ALA A CA 1
ATOM 1229 C C . ALA A 1 161 ? 1.345 10.962 14.591 1.00 98.06 161 ALA A C 1
ATOM 1231 O O . ALA A 1 161 ? 2.386 11.625 14.559 1.00 98.06 161 ALA A O 1
ATOM 1232 N N . ALA A 1 162 ? 1.325 9.670 14.910 1.00 97.75 162 ALA A N 1
ATOM 1233 C CA . ALA A 1 162 ? 2.521 8.838 14.957 1.00 97.75 162 ALA A CA 1
ATOM 1234 C C . ALA A 1 162 ? 2.772 8.217 13.577 1.00 97.75 162 ALA A C 1
ATOM 1236 O O . ALA A 1 162 ? 1.871 8.156 12.740 1.00 97.75 162 ALA A O 1
ATOM 1237 N N . TRP A 1 163 ? 3.984 7.728 13.339 1.00 96.69 163 TRP A N 1
ATOM 1238 C CA . TRP A 1 163 ? 4.273 6.913 12.165 1.00 96.69 163 TRP A CA 1
ATOM 1239 C C . TRP A 1 163 ? 4.739 5.530 12.605 1.00 96.69 163 TRP A C 1
ATOM 1241 O O . TRP A 1 163 ? 5.396 5.382 13.634 1.00 96.69 163 TRP A O 1
ATOM 1251 N N . TRP A 1 164 ? 4.357 4.525 11.833 1.00 93.81 164 TRP A N 1
ATOM 1252 C CA . TRP A 1 164 ? 4.779 3.149 12.012 1.00 93.81 164 TRP A CA 1
ATOM 1253 C C . TRP A 1 164 ? 4.725 2.455 10.657 1.00 93.81 164 TRP A C 1
ATOM 1255 O O . TRP A 1 164 ? 3.706 2.489 9.964 1.00 93.81 164 TRP A O 1
ATOM 1265 N N . LEU A 1 165 ? 5.842 1.833 10.294 1.00 93.44 165 LEU A N 1
ATOM 1266 C CA . LEU A 1 165 ? 5.953 0.996 9.116 1.00 93.44 165 LEU A CA 1
ATOM 1267 C C . LEU A 1 165 ? 6.412 -0.387 9.561 1.00 93.44 165 LEU A C 1
ATOM 1269 O O . LEU A 1 165 ? 7.461 -0.531 10.182 1.00 93.44 165 LEU A O 1
ATOM 1273 N N . ALA A 1 166 ? 5.627 -1.393 9.213 1.00 90.69 166 ALA A N 1
ATOM 1274 C CA . ALA A 1 166 ? 6.062 -2.775 9.194 1.00 90.69 166 ALA A CA 1
ATOM 1275 C C . ALA A 1 166 ? 5.966 -3.270 7.751 1.00 90.69 166 ALA A C 1
ATOM 1277 O O . ALA A 1 166 ? 5.180 -2.747 6.961 1.00 90.69 166 ALA A O 1
ATOM 1278 N N . ALA A 1 167 ? 6.754 -4.279 7.414 1.00 90.94 167 ALA A N 1
ATOM 1279 C CA . ALA A 1 167 ? 6.605 -5.030 6.182 1.00 90.94 167 ALA A CA 1
ATOM 1280 C C . ALA A 1 167 ? 6.664 -6.505 6.548 1.00 90.94 167 ALA A C 1
ATOM 1282 O O . ALA A 1 167 ? 7.516 -6.925 7.329 1.00 90.94 167 ALA A O 1
ATOM 1283 N N . ARG A 1 168 ? 5.738 -7.285 6.000 1.00 90.12 168 ARG A N 1
ATOM 1284 C CA . ARG A 1 168 ? 5.797 -8.734 6.118 1.00 90.12 168 ARG A CA 1
ATOM 1285 C C . ARG A 1 168 ? 6.621 -9.268 4.949 1.00 90.12 168 ARG A C 1
ATOM 1287 O O . ARG A 1 168 ? 6.248 -8.957 3.810 1.00 90.12 168 ARG A O 1
ATOM 1294 N N . PRO A 1 169 ? 7.702 -10.028 5.198 1.00 88.75 169 PRO A N 1
ATOM 1295 C CA . PRO A 1 169 ? 8.426 -10.697 4.131 1.00 88.75 169 PRO A CA 1
ATOM 1296 C C . PRO A 1 169 ? 7.470 -11.573 3.325 1.00 88.75 169 PRO A C 1
ATOM 1298 O O . PRO A 1 169 ? 6.662 -12.322 3.880 1.00 88.75 169 PRO A O 1
ATOM 1301 N N . TRP A 1 170 ? 7.538 -11.456 2.008 1.00 85.00 170 TRP A N 1
ATOM 1302 C CA . TRP A 1 170 ? 6.856 -12.345 1.095 1.00 85.00 170 TRP A CA 1
ATOM 1303 C C . TRP A 1 170 ? 7.605 -13.672 1.111 1.00 85.00 170 TRP A C 1
ATOM 1305 O O . TRP A 1 170 ? 8.708 -13.792 0.583 1.00 85.00 170 TRP A O 1
ATOM 1315 N N . LEU A 1 171 ? 7.002 -14.660 1.761 1.00 78.94 171 LEU A N 1
ATOM 1316 C CA . LEU A 1 171 ? 7.445 -16.040 1.689 1.00 78.94 171 LEU A CA 1
ATOM 1317 C C . LEU A 1 171 ? 6.652 -16.704 0.572 1.00 78.94 171 LEU A C 1
ATOM 1319 O O . LEU A 1 171 ? 5.419 -16.649 0.568 1.00 78.94 171 LEU A O 1
ATOM 1323 N N . GLN A 1 172 ? 7.353 -17.308 -0.386 1.00 69.75 172 GLN A N 1
ATOM 1324 C CA . GLN A 1 172 ? 6.688 -18.068 -1.431 1.00 69.75 172 GLN A CA 1
ATOM 1325 C C . GLN A 1 172 ? 5.857 -19.184 -0.773 1.00 69.75 172 GLN A C 1
ATOM 1327 O O . GLN A 1 172 ? 6.404 -19.931 0.045 1.00 69.75 172 GLN A O 1
ATOM 1332 N N . PRO A 1 173 ? 4.555 -19.311 -1.093 1.00 66.50 173 PRO A N 1
ATOM 1333 C CA . PRO A 1 173 ? 3.760 -20.401 -0.554 1.00 66.50 173 PRO A CA 1
ATOM 1334 C C . PRO A 1 173 ? 4.360 -21.749 -0.989 1.00 66.50 173 PRO A C 1
ATOM 1336 O O . PRO A 1 173 ? 4.863 -21.857 -2.115 1.00 66.50 173 PRO A O 1
ATOM 1339 N N . PRO A 1 174 ? 4.324 -22.778 -0.123 1.00 63.38 174 PRO A N 1
ATOM 1340 C CA . PRO A 1 174 ? 4.825 -24.101 -0.471 1.00 63.38 174 PRO A CA 1
ATOM 1341 C C . PRO A 1 174 ? 4.121 -24.615 -1.731 1.00 63.38 174 PRO A C 1
ATOM 1343 O O . PRO A 1 174 ? 2.910 -24.446 -1.895 1.00 63.38 174 PRO A O 1
ATOM 1346 N N . ALA A 1 175 ? 4.884 -25.224 -2.641 1.00 64.06 175 ALA A N 1
ATOM 1347 C CA . ALA A 1 175 ? 4.327 -25.764 -3.874 1.00 64.06 175 ALA A CA 1
ATOM 1348 C C . ALA A 1 175 ? 3.264 -26.834 -3.545 1.00 64.06 175 ALA A C 1
ATOM 1350 O O . ALA A 1 175 ? 3.529 -27.718 -2.722 1.00 64.06 175 ALA A O 1
ATOM 1351 N N . PRO A 1 176 ? 2.072 -26.792 -4.169 1.00 61.47 176 PRO A N 1
ATOM 1352 C CA . PRO A 1 176 ? 1.038 -27.786 -3.917 1.00 61.47 176 PRO A CA 1
ATOM 1353 C C . PRO A 1 176 ? 1.544 -29.177 -4.328 1.00 61.47 176 PRO A C 1
ATOM 1355 O O . PRO A 1 176 ? 1.792 -29.424 -5.506 1.00 61.47 176 PRO A O 1
ATOM 1358 N N . GLY A 1 177 ? 1.711 -30.072 -3.349 1.00 67.88 177 GLY A N 1
ATOM 1359 C CA . GLY A 1 177 ? 2.156 -31.457 -3.558 1.00 67.88 177 GLY A CA 1
ATOM 1360 C C . GLY A 1 177 ? 3.652 -31.726 -3.344 1.00 67.88 177 GLY A C 1
ATOM 1361 O O . GLY A 1 177 ? 4.097 -32.841 -3.595 1.00 67.88 177 GLY A O 1
ATOM 1362 N N . GLY A 1 178 ? 4.433 -30.748 -2.875 1.00 54.31 178 GLY A N 1
ATOM 1363 C CA . GLY A 1 178 ? 5.827 -30.969 -2.482 1.00 54.31 178 GLY A CA 1
ATOM 1364 C C . GLY A 1 178 ? 5.946 -31.504 -1.053 1.00 54.31 178 GLY A C 1
ATOM 1365 O O . GLY A 1 178 ? 6.211 -30.730 -0.136 1.00 54.31 178 GLY A O 1
ATOM 1366 N N . GLU A 1 179 ? 5.771 -32.812 -0.847 1.00 45.75 179 GLU A N 1
ATOM 1367 C CA . GLU A 1 179 ? 6.202 -33.487 0.389 1.00 45.75 179 GLU A CA 1
ATOM 1368 C C . GLU A 1 179 ? 7.738 -33.536 0.420 1.00 45.75 179 GLU A C 1
ATOM 1370 O O . GLU A 1 179 ? 8.375 -34.511 0.036 1.00 45.75 179 GLU A O 1
ATOM 1375 N N . GLY A 1 180 ? 8.358 -32.421 0.795 1.00 51.53 180 GLY A N 1
ATOM 1376 C CA . GLY A 1 180 ? 9.809 -32.305 0.833 1.00 51.53 180 GLY A CA 1
ATOM 1377 C C . GLY A 1 180 ? 10.230 -30.937 1.334 1.00 51.53 180 GLY A C 1
ATOM 1378 O O . GLY A 1 180 ? 10.401 -30.006 0.554 1.00 51.53 180 GLY A O 1
ATOM 1379 N N . ALA A 1 181 ? 10.395 -30.818 2.651 1.00 46.59 181 ALA A N 1
ATOM 1380 C CA . ALA A 1 181 ? 10.994 -29.665 3.309 1.00 46.59 181 ALA A CA 1
ATOM 1381 C C . ALA A 1 181 ? 12.479 -29.559 2.916 1.00 46.59 181 ALA A C 1
ATOM 1383 O O . ALA A 1 181 ? 13.369 -30.013 3.629 1.00 46.59 181 ALA A O 1
ATOM 1384 N N . GLY A 1 182 ? 12.750 -29.004 1.740 1.00 42.34 182 GLY A N 1
ATOM 1385 C CA . GLY A 1 182 ? 14.097 -28.832 1.217 1.00 42.34 182 GLY A CA 1
ATOM 1386 C C . GLY A 1 182 ? 14.115 -27.701 0.205 1.00 42.34 182 GLY A C 1
ATOM 1387 O O . GLY A 1 182 ? 13.831 -27.919 -0.963 1.00 42.34 182 GLY A O 1
ATOM 1388 N N . ALA A 1 183 ? 14.451 -26.505 0.689 1.00 43.41 183 ALA A N 1
ATOM 1389 C CA . ALA A 1 183 ? 14.545 -25.243 -0.043 1.00 43.41 183 ALA A CA 1
ATOM 1390 C C . ALA A 1 183 ? 13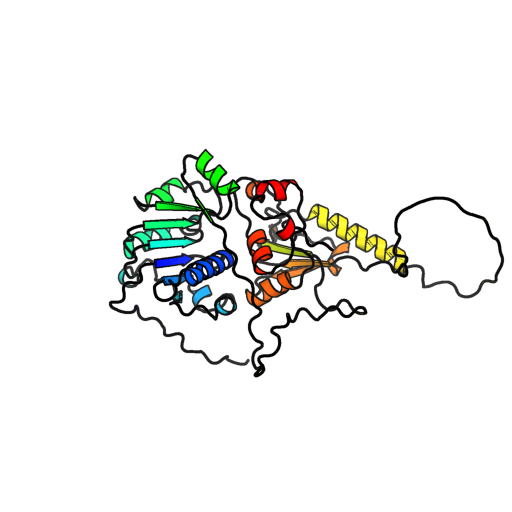.211 -24.711 -0.601 1.00 43.41 183 ALA A C 1
ATOM 1392 O O . ALA A 1 183 ? 12.775 -25.053 -1.697 1.00 43.41 183 ALA A O 1
ATOM 1393 N N . ALA A 1 184 ? 12.629 -23.748 0.124 1.00 42.19 184 ALA A N 1
ATOM 1394 C CA . ALA A 1 184 ? 11.696 -22.749 -0.400 1.00 42.19 184 ALA A CA 1
ATOM 1395 C C . ALA A 1 184 ? 12.423 -21.828 -1.406 1.00 42.19 184 ALA A C 1
ATOM 1397 O O . ALA A 1 184 ? 12.580 -20.627 -1.196 1.00 42.19 184 ALA A O 1
ATOM 1398 N N . GLY A 1 185 ? 12.967 -22.432 -2.463 1.00 42.88 185 GLY A N 1
ATOM 1399 C CA . GLY A 1 185 ? 13.656 -21.758 -3.542 1.00 42.88 185 GLY A CA 1
ATOM 1400 C C . GLY A 1 185 ? 12.624 -21.033 -4.380 1.00 42.88 185 GLY A C 1
ATOM 1401 O O . GLY A 1 185 ? 11.738 -21.657 -4.964 1.00 42.88 185 GLY A O 1
ATOM 1402 N N . SER A 1 186 ? 12.760 -19.713 -4.420 1.00 49.94 186 SER A N 1
ATOM 1403 C CA . SER A 1 186 ? 12.067 -18.836 -5.346 1.00 49.94 186 SER A CA 1
ATOM 1404 C C . SER A 1 186 ? 11.972 -19.505 -6.724 1.00 49.94 186 SER A C 1
ATOM 1406 O O . SER A 1 186 ? 13.001 -19.727 -7.357 1.00 49.94 186 SER A O 1
ATOM 1408 N N . THR A 1 187 ? 10.778 -19.820 -7.235 1.00 54.78 187 THR A N 1
ATOM 1409 C CA . THR A 1 187 ? 10.638 -20.338 -8.620 1.00 54.78 187 THR A CA 1
ATOM 1410 C C . THR A 1 187 ? 10.891 -19.265 -9.680 1.00 54.78 187 THR A C 1
ATOM 1412 O O . THR A 1 187 ? 10.692 -19.492 -10.873 1.00 54.78 187 THR A O 1
ATOM 1415 N N . CYS A 1 188 ? 11.344 -18.087 -9.258 1.00 63.59 188 CYS A N 1
ATOM 1416 C CA . CYS A 1 188 ? 12.358 -17.333 -9.970 1.00 63.59 188 CYS A CA 1
ATOM 1417 C C . CYS A 1 188 ? 13.429 -18.312 -10.483 1.00 63.59 188 CYS A C 1
ATOM 1419 O O . CYS A 1 188 ? 14.349 -18.643 -9.741 1.00 63.59 188 CYS A O 1
ATOM 1421 N N . LYS A 1 189 ? 13.269 -18.852 -11.703 1.00 56.53 189 LYS A N 1
ATOM 1422 C CA . LYS A 1 189 ? 14.228 -19.807 -12.277 1.00 56.53 189 LYS A CA 1
ATOM 1423 C C . LYS A 1 189 ? 15.644 -19.269 -12.021 1.00 56.53 189 LYS A C 1
ATOM 1425 O O . LYS A 1 189 ? 15.886 -18.121 -12.404 1.00 56.53 189 LYS A O 1
ATOM 1430 N N . PRO A 1 190 ? 16.526 -20.035 -11.344 1.00 48.72 190 PRO A N 1
ATOM 1431 C CA . PRO A 1 190 ? 17.882 -19.598 -11.060 1.00 48.72 190 PRO A CA 1
ATOM 1432 C C . PRO A 1 190 ? 18.556 -19.053 -12.319 1.00 48.72 190 PRO A C 1
ATOM 1434 O O . PRO A 1 190 ? 18.293 -19.511 -13.433 1.00 48.72 190 PRO A O 1
ATOM 1437 N N . ARG A 1 191 ? 19.402 -18.044 -12.124 1.00 48.00 191 ARG A N 1
ATOM 1438 C CA . ARG A 1 191 ? 20.186 -17.363 -13.156 1.00 48.00 191 ARG A CA 1
ATOM 1439 C C . ARG A 1 191 ? 21.150 -18.350 -13.831 1.00 48.00 191 ARG A C 1
ATOM 1441 O O . ARG A 1 191 ? 22.311 -18.418 -13.448 1.00 48.00 191 ARG A O 1
ATOM 1448 N N . ASP A 1 192 ? 20.705 -19.081 -14.847 1.00 46.03 192 ASP A N 1
ATOM 1449 C CA . ASP A 1 192 ? 21.628 -19.758 -15.760 1.00 46.03 192 ASP A CA 1
ATOM 1450 C C . ASP A 1 192 ? 22.277 -18.711 -16.678 1.00 46.03 192 ASP A C 1
ATOM 1452 O O . ASP A 1 192 ? 21.598 -17.879 -17.283 1.00 46.03 192 ASP A O 1
ATOM 1456 N N . ALA A 1 193 ? 23.607 -18.742 -16.799 1.00 50.69 193 ALA A N 1
ATOM 1457 C CA . ALA A 1 193 ? 24.399 -17.733 -17.515 1.00 50.69 193 ALA A CA 1
ATOM 1458 C C . ALA A 1 193 ? 24.101 -17.623 -19.029 1.00 50.69 193 ALA A C 1
ATOM 1460 O O . ALA A 1 193 ? 24.569 -16.685 -19.672 1.00 50.69 193 ALA A O 1
ATOM 1461 N N . ALA A 1 194 ? 23.341 -18.562 -19.606 1.00 50.22 194 ALA A N 1
ATOM 1462 C CA . ALA A 1 194 ? 23.197 -18.734 -21.053 1.00 50.22 194 ALA A CA 1
ATOM 1463 C C . ALA A 1 194 ? 21.777 -18.501 -21.613 1.00 50.22 194 ALA A C 1
ATOM 1465 O O . ALA A 1 194 ? 21.579 -18.568 -22.825 1.00 50.22 194 ALA A O 1
ATOM 1466 N N . THR A 1 195 ? 20.753 -18.234 -20.797 1.00 45.00 195 THR A N 1
ATOM 1467 C CA . THR A 1 195 ? 19.387 -17.962 -21.295 1.00 45.00 195 THR A CA 1
ATOM 1468 C C . THR A 1 195 ? 18.653 -17.069 -20.300 1.00 45.00 195 THR A C 1
ATOM 1470 O O . THR A 1 195 ? 18.559 -17.477 -19.152 1.00 45.00 195 THR A O 1
ATOM 1473 N N . PRO A 1 196 ? 18.100 -15.895 -20.668 1.00 47.06 196 PRO A N 1
ATOM 1474 C CA . PRO A 1 196 ? 17.304 -15.098 -19.731 1.00 47.06 196 PRO A CA 1
ATOM 1475 C C . PRO A 1 196 ? 15.898 -15.725 -19.590 1.00 47.06 196 PRO A C 1
ATOM 1477 O O . PRO A 1 196 ? 15.086 -15.560 -20.506 1.00 47.06 196 PRO A O 1
ATOM 1480 N N . PRO A 1 197 ? 15.545 -16.469 -18.515 1.00 43.94 197 PRO A N 1
ATOM 1481 C CA . PRO A 1 197 ? 14.353 -17.309 -18.526 1.00 43.94 197 PRO A CA 1
ATOM 1482 C C . PRO A 1 197 ? 13.256 -16.729 -17.622 1.00 43.94 197 PRO A C 1
ATOM 1484 O O . PRO A 1 197 ? 13.251 -16.993 -16.427 1.00 43.94 197 PRO A O 1
ATOM 1487 N N . GLY A 1 198 ? 12.294 -15.980 -18.171 1.00 45.06 198 GLY A N 1
ATOM 1488 C CA . GLY A 1 198 ? 11.164 -15.389 -17.419 1.00 45.06 198 GLY A CA 1
ATOM 1489 C C . GLY A 1 198 ? 11.175 -13.855 -17.439 1.00 45.06 198 GLY A C 1
ATOM 1490 O O . GLY A 1 198 ? 12.068 -13.291 -18.060 1.00 45.06 198 GLY A O 1
ATOM 1491 N N . PRO A 1 199 ? 10.185 -13.148 -16.861 1.00 46.69 199 PRO A N 1
ATOM 1492 C CA . PRO A 1 199 ? 9.994 -11.703 -17.038 1.00 46.69 199 PRO A CA 1
ATOM 1493 C C . PRO A 1 199 ? 11.009 -10.875 -16.228 1.00 46.69 199 PRO A C 1
ATOM 1495 O O . PRO A 1 199 ? 10.639 -10.098 -15.357 1.00 46.69 199 PRO A O 1
ATOM 1498 N N . TRP A 1 200 ? 12.296 -11.045 -16.514 1.00 62.59 200 TRP A N 1
ATOM 1499 C CA . TRP A 1 200 ? 13.386 -10.346 -15.850 1.00 62.59 200 TRP A CA 1
ATOM 1500 C C . TRP A 1 200 ? 13.587 -8.981 -16.490 1.00 62.59 200 TRP A C 1
ATOM 1502 O O . TRP A 1 200 ? 13.751 -8.849 -17.707 1.00 62.59 200 TRP A O 1
ATOM 1512 N N . GLY A 1 201 ? 13.527 -7.962 -15.649 1.00 84.44 201 GLY A N 1
ATOM 1513 C CA . GLY A 1 201 ? 13.612 -6.566 -16.023 1.00 84.44 201 GLY A CA 1
ATOM 1514 C C . GLY A 1 201 ? 13.110 -5.705 -14.879 1.00 84.44 201 GLY A C 1
ATOM 1515 O O . GLY A 1 201 ? 13.174 -6.091 -13.711 1.00 84.44 201 GLY A O 1
ATOM 1516 N N . PHE A 1 202 ? 12.588 -4.544 -15.219 1.00 94.12 202 PHE A N 1
ATOM 1517 C CA . PHE A 1 202 ? 11.993 -3.638 -14.258 1.00 94.12 202 PHE A CA 1
ATOM 1518 C C . PHE A 1 202 ? 10.511 -3.956 -14.074 1.00 94.12 202 PHE A C 1
ATOM 1520 O O . PHE A 1 202 ? 9.836 -4.383 -15.014 1.00 94.12 202 PHE A O 1
ATOM 1527 N N . VAL A 1 203 ? 9.971 -3.690 -12.889 1.00 95.75 203 VAL A N 1
ATOM 1528 C CA . VAL A 1 203 ? 8.528 -3.784 -12.643 1.00 95.75 203 VAL A CA 1
ATOM 1529 C C . VAL A 1 203 ? 7.980 -2.464 -12.136 1.00 95.75 203 VAL A C 1
ATOM 1531 O O . VAL A 1 203 ? 8.570 -1.802 -11.290 1.00 95.75 203 VAL A O 1
ATOM 1534 N N . CYS A 1 204 ? 6.814 -2.072 -12.631 1.00 95.62 204 CYS A N 1
ATOM 1535 C CA . CYS A 1 204 ? 6.033 -0.989 -12.055 1.00 95.62 204 CYS A CA 1
ATOM 1536 C C . CYS A 1 204 ? 4.723 -1.564 -11.525 1.00 95.62 204 CYS A C 1
ATOM 1538 O O . CYS A 1 204 ? 3.987 -2.208 -12.272 1.00 95.62 204 CYS A O 1
ATOM 1540 N N . GLN A 1 205 ? 4.422 -1.304 -10.252 1.00 94.75 205 GLN A N 1
ATOM 1541 C CA . GLN A 1 205 ? 3.195 -1.774 -9.614 1.00 94.75 205 GLN A CA 1
ATOM 1542 C C . GLN A 1 205 ? 2.206 -0.632 -9.345 1.00 94.75 205 GLN A C 1
ATOM 1544 O O . GLN A 1 205 ? 2.591 0.498 -8.999 1.00 94.75 205 GLN A O 1
ATOM 1549 N N . GLY A 1 206 ? 0.917 -0.943 -9.459 1.00 90.19 206 GLY A N 1
ATOM 1550 C CA . GLY A 1 206 ? -0.176 -0.138 -8.932 1.00 90.19 206 GLY A CA 1
ATOM 1551 C C . GLY A 1 206 ? -1.397 -0.122 -9.841 1.00 90.19 206 GLY A C 1
ATOM 1552 O O . GLY A 1 206 ? -1.613 -0.981 -10.687 1.00 90.19 206 GLY A O 1
ATOM 1553 N N . ARG A 1 207 ? -2.242 0.895 -9.677 1.00 90.25 207 ARG A N 1
ATOM 1554 C CA . ARG A 1 207 ? -3.309 1.146 -10.651 1.00 90.25 207 ARG A CA 1
ATOM 1555 C C . ARG A 1 207 ? -2.659 1.594 -11.965 1.00 90.25 207 ARG A C 1
ATOM 1557 O O . ARG A 1 207 ? -1.926 2.582 -11.936 1.00 90.25 207 ARG A O 1
ATOM 1564 N N . ILE A 1 208 ? -2.946 0.904 -13.070 1.00 89.88 208 ILE A N 1
ATOM 1565 C CA . ILE A 1 208 ? -2.349 1.164 -14.393 1.00 89.88 208 ILE A CA 1
ATOM 1566 C C . ILE A 1 208 ? -3.006 2.410 -15.007 1.00 89.88 208 ILE A C 1
ATOM 1568 O O . ILE A 1 208 ? -3.851 2.314 -15.886 1.00 89.88 208 ILE A O 1
ATOM 1572 N N . ASP A 1 209 ? -2.692 3.579 -14.450 1.00 90.06 209 ASP A N 1
ATOM 1573 C CA . ASP A 1 209 ? -3.376 4.857 -14.675 1.00 90.06 209 ASP A CA 1
ATOM 1574 C C . ASP A 1 209 ? -2.341 5.954 -14.953 1.00 90.06 209 ASP A C 1
ATOM 1576 O O . ASP A 1 209 ? -1.526 6.274 -14.079 1.00 90.06 209 ASP A O 1
ATOM 1580 N N . ASN A 1 210 ? -2.397 6.557 -16.142 1.00 88.25 210 ASN A N 1
ATOM 1581 C CA . ASN A 1 210 ? -1.478 7.624 -16.563 1.00 88.25 210 ASN A CA 1
ATOM 1582 C C . ASN A 1 210 ? -1.565 8.903 -15.703 1.00 88.25 210 ASN A C 1
ATOM 1584 O O . ASN A 1 210 ? -0.650 9.717 -15.709 1.00 88.25 210 ASN A O 1
ATOM 1588 N N . ARG A 1 211 ? -2.620 9.074 -14.894 1.00 89.56 211 ARG A N 1
ATOM 1589 C CA . ARG A 1 211 ? -2.721 10.186 -13.928 1.00 89.56 211 ARG A CA 1
ATOM 1590 C C . ARG A 1 211 ? -1.928 9.939 -12.649 1.00 89.56 211 ARG A C 1
ATOM 1592 O O . ARG A 1 211 ? -1.745 10.843 -11.838 1.00 89.56 211 ARG A O 1
ATOM 1599 N N . ARG A 1 212 ? -1.549 8.686 -12.395 1.00 89.00 212 ARG A N 1
ATOM 1600 C CA . ARG A 1 212 ? -0.816 8.268 -11.188 1.00 89.00 212 ARG A CA 1
ATOM 1601 C C . ARG A 1 212 ? 0.629 7.912 -11.482 1.00 89.00 212 ARG A C 1
ATOM 1603 O O . ARG A 1 212 ? 1.440 7.897 -10.549 1.00 89.00 212 ARG A O 1
ATOM 1610 N N . ARG A 1 213 ? 0.921 7.590 -12.740 1.00 92.06 213 ARG A N 1
ATOM 1611 C CA . ARG A 1 213 ? 2.224 7.133 -13.186 1.00 92.06 213 ARG A CA 1
ATOM 1612 C C . ARG A 1 213 ? 2.651 7.836 -14.468 1.00 92.06 213 ARG A C 1
ATOM 1614 O O . ARG A 1 213 ? 1.853 7.906 -15.397 1.00 92.06 213 ARG A O 1
ATOM 1621 N N . SER A 1 214 ? 3.889 8.321 -14.503 1.00 93.94 214 SER A N 1
ATOM 1622 C CA . SER A 1 214 ? 4.511 8.833 -15.727 1.00 93.94 214 SER A CA 1
ATOM 1623 C C . SER A 1 214 ? 5.492 7.797 -16.256 1.00 93.94 214 SER A C 1
ATOM 1625 O O . SER A 1 214 ? 6.382 7.357 -15.531 1.00 93.94 214 SER A O 1
ATOM 1627 N N . TYR A 1 215 ? 5.298 7.385 -17.506 1.00 94.69 215 TYR A N 1
ATOM 1628 C CA . TYR A 1 215 ? 6.125 6.372 -18.161 1.00 94.69 215 TYR A CA 1
ATOM 1629 C C . TYR A 1 215 ? 7.050 6.971 -19.225 1.00 94.69 215 TYR A C 1
ATOM 1631 O O . TYR A 1 215 ? 7.791 6.225 -19.855 1.00 94.69 215 TYR A O 1
ATOM 1639 N N . ASP A 1 216 ? 7.022 8.289 -19.429 1.00 94.50 216 ASP A N 1
ATOM 1640 C CA . ASP A 1 216 ? 7.667 8.942 -20.574 1.00 94.50 216 ASP A CA 1
ATOM 1641 C C . ASP A 1 216 ? 9.177 8.687 -20.618 1.00 94.50 216 ASP A C 1
ATOM 1643 O O . ASP A 1 216 ? 9.707 8.301 -21.660 1.00 94.50 216 ASP A O 1
ATOM 1647 N N . SER A 1 217 ? 9.859 8.811 -19.475 1.00 93.25 217 SER A N 1
ATOM 1648 C CA . SER A 1 217 ? 11.291 8.510 -19.372 1.00 93.25 217 SER A CA 1
ATOM 1649 C C . SER A 1 217 ? 11.582 7.034 -19.639 1.00 93.25 217 SER A C 1
ATOM 1651 O O . SER A 1 217 ? 12.458 6.713 -20.431 1.00 93.25 217 SER A O 1
ATOM 1653 N N . VAL A 1 218 ? 10.796 6.120 -19.062 1.00 94.62 218 VAL A N 1
ATOM 1654 C CA . VAL A 1 218 ? 10.959 4.673 -19.285 1.00 94.62 218 VAL A CA 1
ATOM 1655 C C . VAL A 1 218 ? 10.727 4.303 -20.750 1.00 94.62 218 VAL A C 1
ATOM 1657 O O . VAL A 1 218 ? 11.427 3.452 -21.289 1.00 94.62 218 VAL A O 1
ATOM 1660 N N . TRP A 1 219 ? 9.771 4.942 -21.422 1.00 96.56 219 TRP A N 1
ATOM 1661 C CA . TRP A 1 219 ? 9.541 4.752 -22.852 1.00 96.56 219 TRP A CA 1
ATOM 1662 C C . TRP A 1 219 ? 10.712 5.222 -23.699 1.00 96.56 219 TRP A C 1
ATOM 1664 O O . TRP A 1 219 ? 11.089 4.500 -24.621 1.00 96.56 219 TRP A O 1
ATOM 1674 N N . ALA A 1 220 ? 11.300 6.374 -23.377 1.00 95.81 220 ALA A N 1
ATOM 1675 C CA . ALA A 1 220 ? 12.490 6.867 -24.060 1.00 95.81 220 ALA A CA 1
ATOM 1676 C C . ALA A 1 220 ? 13.679 5.904 -23.892 1.00 95.81 220 ALA A C 1
ATOM 1678 O O . ALA A 1 220 ? 14.305 5.535 -24.884 1.00 95.81 220 ALA A O 1
ATOM 1679 N N . GLU A 1 221 ? 13.924 5.417 -22.673 1.00 94.81 221 GLU A N 1
ATOM 1680 C CA . GLU A 1 221 ? 15.011 4.472 -22.379 1.00 94.81 221 GLU A CA 1
ATOM 1681 C C . GLU A 1 221 ? 14.815 3.114 -23.074 1.00 94.81 221 GLU A C 1
ATOM 1683 O O . GLU A 1 221 ? 15.723 2.599 -23.728 1.00 94.81 221 GLU A O 1
ATOM 1688 N N . LEU A 1 222 ? 13.606 2.539 -23.011 1.00 94.69 222 LEU A N 1
ATOM 1689 C CA . LEU A 1 222 ? 13.299 1.286 -23.714 1.00 94.69 222 LEU A CA 1
ATOM 1690 C C . LEU A 1 222 ? 13.415 1.436 -25.235 1.00 94.69 222 LEU A C 1
ATOM 1692 O O . LEU A 1 222 ? 13.806 0.489 -25.918 1.00 94.69 222 LEU A O 1
ATOM 1696 N N . GLN A 1 223 ? 13.062 2.607 -25.768 1.00 95.94 223 GLN A N 1
ATOM 1697 C CA . GLN A 1 223 ? 13.184 2.906 -27.188 1.00 95.94 223 GLN A CA 1
ATOM 1698 C C . GLN A 1 223 ? 14.652 2.977 -27.611 1.00 95.94 223 GLN A C 1
ATOM 1700 O O . GLN A 1 223 ? 15.033 2.296 -28.560 1.00 95.94 223 GLN A O 1
ATOM 1705 N N . ALA A 1 224 ? 15.471 3.738 -26.881 1.00 94.06 224 ALA A N 1
ATOM 1706 C CA . ALA A 1 224 ? 16.899 3.867 -27.150 1.00 94.06 224 ALA A CA 1
ATOM 1707 C C . ALA A 1 224 ? 17.613 2.507 -27.080 1.00 94.06 224 ALA A C 1
ATOM 1709 O O . ALA A 1 224 ? 18.399 2.170 -27.966 1.00 94.06 224 ALA A O 1
ATOM 1710 N N . ALA A 1 225 ? 17.283 1.684 -26.078 1.00 90.94 225 ALA A N 1
ATOM 1711 C CA . ALA A 1 225 ? 17.837 0.340 -25.951 1.00 90.94 225 ALA A CA 1
ATOM 1712 C C . ALA A 1 225 ? 17.417 -0.585 -27.107 1.00 90.94 225 ALA A C 1
ATOM 1714 O O . ALA A 1 225 ? 18.236 -1.353 -27.612 1.00 90.94 225 ALA A O 1
ATOM 1715 N N . ALA A 1 226 ? 16.158 -0.508 -27.551 1.00 90.81 226 ALA A N 1
ATOM 1716 C CA . ALA A 1 226 ? 15.683 -1.269 -28.704 1.00 90.81 226 ALA A CA 1
ATOM 1717 C C . ALA A 1 226 ? 16.416 -0.869 -29.994 1.00 90.81 226 ALA A C 1
ATOM 1719 O O . ALA A 1 226 ? 16.865 -1.746 -30.730 1.00 90.81 226 ALA A O 1
ATOM 1720 N N . ASP A 1 227 ? 16.578 0.434 -30.233 1.00 92.31 227 ASP A N 1
ATOM 1721 C CA . ASP A 1 227 ? 17.258 0.955 -31.422 1.00 92.31 227 ASP A CA 1
ATOM 1722 C C . ASP A 1 227 ? 18.748 0.554 -31.440 1.00 92.31 227 ASP A C 1
ATOM 1724 O O . ASP A 1 227 ? 19.274 0.168 -32.486 1.00 92.31 227 ASP A O 1
ATOM 1728 N N . ALA A 1 228 ? 19.421 0.563 -30.282 1.00 89.25 228 ALA A N 1
ATOM 1729 C CA . ALA A 1 228 ? 20.809 0.113 -30.153 1.00 89.25 228 ALA A CA 1
ATOM 1730 C C . ALA A 1 228 ? 20.979 -1.390 -30.448 1.00 89.25 228 ALA A C 1
ATOM 1732 O O . ALA A 1 228 ? 21.922 -1.790 -31.136 1.00 89.25 228 ALA A O 1
ATOM 1733 N N . ALA A 1 229 ? 20.054 -2.228 -29.968 1.00 87.00 229 ALA A N 1
ATOM 1734 C CA . ALA A 1 229 ? 20.074 -3.660 -30.251 1.00 87.00 229 ALA A CA 1
ATOM 1735 C C . ALA A 1 229 ? 19.829 -3.952 -31.742 1.00 87.00 229 ALA A C 1
ATOM 1737 O O . ALA A 1 229 ? 20.565 -4.742 -32.337 1.00 87.00 229 ALA A O 1
ATOM 1738 N N . ASP A 1 230 ? 18.860 -3.270 -32.362 1.00 88.62 230 ASP A N 1
ATOM 1739 C CA . ASP A 1 230 ? 18.533 -3.436 -33.783 1.00 88.62 230 ASP A CA 1
ATOM 1740 C C . ASP A 1 230 ? 19.718 -3.008 -34.681 1.00 88.62 230 ASP A C 1
ATOM 1742 O O . ASP A 1 230 ? 20.045 -3.697 -35.651 1.00 88.62 230 ASP A O 1
ATOM 1746 N N . ALA A 1 231 ? 20.437 -1.939 -34.312 1.00 90.25 231 ALA A N 1
ATOM 1747 C CA . ALA A 1 231 ? 21.654 -1.506 -35.006 1.00 90.25 231 ALA A CA 1
ATOM 1748 C C . ALA A 1 231 ? 22.796 -2.539 -34.933 1.00 90.25 231 ALA A C 1
ATOM 1750 O O . ALA A 1 231 ? 23.558 -2.689 -35.887 1.00 90.25 231 ALA A O 1
ATOM 1751 N N . SER A 1 232 ? 22.905 -3.276 -33.823 1.00 86.12 232 SER A N 1
ATOM 1752 C CA . SER A 1 232 ? 23.955 -4.285 -33.628 1.00 86.12 232 SER A CA 1
ATOM 1753 C C . SER A 1 232 ? 23.695 -5.619 -34.339 1.00 86.12 232 SER A C 1
ATOM 1755 O O . SER A 1 232 ? 24.639 -6.277 -34.774 1.00 86.12 232 SER A O 1
ATOM 1757 N N . GLY A 1 233 ? 22.426 -6.014 -34.498 1.00 79.31 233 GLY A N 1
ATOM 1758 C CA . GLY A 1 233 ? 22.035 -7.280 -35.131 1.00 79.31 233 GLY A CA 1
ATOM 1759 C C . GLY A 1 233 ? 22.002 -7.242 -36.664 1.00 79.31 233 GLY A C 1
ATOM 1760 O O . GLY A 1 233 ? 22.059 -8.288 -37.309 1.00 79.31 233 GLY A O 1
ATOM 1761 N N . GLY A 1 234 ? 21.943 -6.050 -37.265 1.00 67.88 234 GLY A N 1
ATOM 1762 C CA . GLY A 1 234 ? 21.877 -5.867 -38.721 1.00 67.88 234 GLY A CA 1
ATOM 1763 C C . GLY A 1 234 ? 23.186 -6.125 -39.483 1.00 67.88 234 GLY A C 1
ATOM 1764 O O . GLY A 1 234 ? 23.173 -6.142 -40.711 1.00 67.88 234 GLY A O 1
ATOM 1765 N N . GLY A 1 235 ? 24.312 -6.327 -38.787 1.00 59.94 235 GLY A N 1
ATOM 1766 C CA . GLY A 1 235 ? 25.645 -6.432 -39.400 1.00 59.94 235 GLY A CA 1
ATOM 1767 C C . GLY A 1 235 ? 26.099 -7.840 -39.810 1.00 59.94 235 GLY A C 1
ATOM 1768 O O . GLY A 1 235 ? 27.126 -7.972 -40.467 1.00 59.94 235 GLY A O 1
ATOM 1769 N N . SER A 1 236 ? 25.378 -8.904 -39.443 1.00 57.81 236 SER A N 1
ATOM 1770 C CA . SER A 1 236 ? 25.872 -10.288 -39.601 1.00 57.81 236 SER A CA 1
ATOM 1771 C C . SER A 1 236 ? 25.379 -11.012 -40.864 1.00 57.81 236 SER A C 1
ATOM 1773 O O . SER A 1 236 ? 25.582 -12.216 -40.995 1.00 57.81 236 SER A O 1
ATOM 1775 N N . GLY A 1 237 ? 24.719 -10.306 -41.788 1.00 57.69 237 GLY A N 1
ATOM 1776 C CA . GLY A 1 237 ? 23.950 -10.918 -42.877 1.00 57.69 237 GLY A CA 1
ATOM 1777 C C . GLY A 1 237 ? 24.264 -10.440 -44.295 1.00 57.69 237 GLY A C 1
ATOM 1778 O O . GLY A 1 237 ? 23.347 -10.423 -45.100 1.00 57.69 237 GLY A O 1
ATOM 1779 N N . ALA A 1 238 ? 25.492 -10.027 -44.625 1.00 56.16 238 ALA A N 1
ATOM 1780 C CA . ALA A 1 238 ? 25.931 -9.873 -46.023 1.00 56.16 238 ALA A CA 1
ATOM 1781 C C . ALA A 1 238 ? 27.455 -9.686 -46.096 1.00 56.16 238 ALA A C 1
ATOM 1783 O O . ALA A 1 238 ? 27.958 -8.587 -45.891 1.00 56.16 238 ALA A O 1
ATOM 1784 N N . GLY A 1 239 ? 28.208 -10.750 -46.379 1.00 49.62 239 GLY A N 1
ATOM 1785 C CA . GLY A 1 239 ? 29.663 -10.634 -46.501 1.00 49.62 239 GLY A CA 1
ATOM 1786 C C . GLY A 1 239 ? 30.376 -11.942 -46.804 1.00 49.62 239 GLY A C 1
ATOM 1787 O O . GLY A 1 239 ? 31.314 -12.309 -46.106 1.00 49.62 239 GLY A O 1
ATOM 1788 N N . GLY A 1 240 ? 29.917 -12.663 -47.828 1.00 54.28 240 GLY A N 1
ATOM 1789 C CA . GLY A 1 240 ? 30.766 -13.640 -48.496 1.00 54.28 240 GLY A CA 1
ATOM 1790 C C . GLY A 1 240 ? 31.852 -12.924 -49.305 1.00 54.28 240 GLY A C 1
ATOM 1791 O O . GLY A 1 240 ? 31.533 -12.031 -50.081 1.00 54.28 240 GLY A O 1
ATOM 1792 N N . GLY A 1 241 ? 33.101 -13.363 -49.129 1.00 54.88 241 GLY A N 1
ATOM 1793 C CA . GLY A 1 241 ? 34.202 -13.221 -50.087 1.00 54.88 241 GLY A CA 1
ATOM 1794 C C . GLY A 1 241 ? 34.852 -11.839 -50.197 1.00 54.88 241 GLY A C 1
ATOM 1795 O O . GLY A 1 241 ? 34.306 -10.935 -50.816 1.00 54.88 241 GLY A O 1
ATOM 1796 N N . GLY A 1 242 ? 36.082 -11.703 -49.698 1.00 49.09 242 GLY A N 1
ATOM 1797 C CA . GLY A 1 242 ? 36.910 -10.533 -49.991 1.00 49.09 242 GLY A CA 1
ATOM 1798 C C . GLY A 1 242 ? 38.210 -10.501 -49.204 1.00 49.09 242 GLY A C 1
ATOM 1799 O O . GLY A 1 242 ? 38.200 -10.356 -47.991 1.00 49.09 242 GLY A O 1
ATOM 1800 N N . ASP A 1 243 ? 39.296 -10.676 -49.937 1.00 53.12 243 ASP A N 1
ATOM 1801 C CA . ASP A 1 243 ? 40.672 -10.957 -49.542 1.00 53.12 243 ASP A CA 1
ATOM 1802 C C . ASP A 1 243 ? 41.385 -9.888 -48.679 1.00 53.12 243 ASP A C 1
ATOM 1804 O O . ASP A 1 243 ? 40.977 -8.733 -48.561 1.00 53.12 243 ASP A O 1
ATOM 1808 N N . ALA A 1 244 ? 42.491 -10.325 -48.082 1.00 51.56 244 ALA A N 1
ATOM 1809 C CA . ALA A 1 244 ? 43.331 -9.667 -47.091 1.00 51.56 244 ALA A CA 1
ATOM 1810 C C . ALA A 1 244 ? 44.062 -8.393 -47.561 1.00 51.56 244 ALA A C 1
ATOM 1812 O O . ALA A 1 244 ? 44.436 -8.285 -48.723 1.00 51.56 244 ALA A O 1
ATOM 1813 N N . SER A 1 245 ? 44.415 -7.503 -46.610 1.00 50.00 245 SER A N 1
ATOM 1814 C CA . SER A 1 245 ? 45.767 -6.901 -46.460 1.00 50.00 245 SER A CA 1
ATOM 1815 C C . SER A 1 245 ? 45.788 -5.658 -45.540 1.00 50.00 245 SER A C 1
ATOM 1817 O O . SER A 1 245 ? 45.242 -4.637 -45.932 1.00 50.00 245 SER A O 1
ATOM 1819 N N . ARG A 1 246 ? 46.538 -5.750 -44.414 1.00 47.22 246 ARG A N 1
ATOM 1820 C CA . ARG A 1 246 ? 47.446 -4.752 -43.752 1.00 47.22 246 ARG A CA 1
ATOM 1821 C C . ARG A 1 246 ? 46.916 -3.314 -43.476 1.00 47.22 246 ARG A C 1
ATOM 1823 O O . ARG A 1 246 ? 46.198 -2.740 -44.264 1.00 47.22 246 ARG A O 1
ATOM 1830 N N . ALA A 1 247 ? 47.275 -2.579 -42.418 1.00 43.88 247 ALA A N 1
ATOM 1831 C CA . ALA A 1 247 ? 48.524 -2.480 -41.659 1.00 43.88 247 ALA A CA 1
ATOM 1832 C C . ALA A 1 247 ? 48.319 -1.784 -40.284 1.00 43.88 247 ALA A C 1
ATOM 1834 O O . ALA A 1 247 ? 47.295 -1.164 -40.022 1.00 43.88 247 ALA A O 1
ATOM 1835 N N . ALA A 1 248 ? 49.341 -1.889 -39.429 1.00 49.69 248 ALA A N 1
ATOM 1836 C CA . ALA A 1 248 ? 49.424 -1.473 -38.026 1.00 49.69 248 ALA A CA 1
ATOM 1837 C C . ALA A 1 248 ? 49.547 0.047 -37.759 1.00 49.69 248 ALA A C 1
ATOM 1839 O O . ALA A 1 248 ? 50.115 0.777 -38.566 1.00 49.69 248 ALA A O 1
ATOM 1840 N N . GLY A 1 249 ? 49.159 0.489 -36.546 1.00 38.88 249 GLY A N 1
ATOM 1841 C CA . GLY A 1 249 ? 49.452 1.843 -36.042 1.00 38.88 249 GLY A CA 1
ATOM 1842 C C . GLY A 1 249 ? 48.995 2.181 -34.605 1.00 38.88 249 GLY A C 1
ATOM 1843 O O . GLY A 1 249 ? 47.938 2.755 -34.416 1.00 38.88 249 GLY A O 1
ATOM 1844 N N . ARG A 1 250 ? 49.836 1.835 -33.615 1.00 49.38 250 ARG A N 1
ATOM 1845 C CA . ARG A 1 250 ? 50.150 2.474 -32.300 1.00 49.38 250 ARG A CA 1
ATOM 1846 C C . ARG A 1 250 ? 49.133 3.328 -31.479 1.00 49.38 250 ARG A C 1
ATOM 1848 O O . ARG A 1 250 ? 48.832 4.457 -31.825 1.00 49.38 250 ARG A O 1
ATOM 1855 N N . ARG A 1 251 ? 48.926 2.835 -30.238 1.00 45.91 251 ARG A N 1
ATOM 1856 C CA . ARG A 1 251 ? 49.123 3.413 -28.867 1.00 45.91 251 ARG A CA 1
ATOM 1857 C C . ARG A 1 251 ? 48.543 4.791 -28.462 1.00 45.91 251 ARG A C 1
ATOM 1859 O O . ARG A 1 251 ? 49.031 5.813 -28.921 1.00 45.91 251 ARG A O 1
ATOM 1866 N N . GLY A 1 252 ? 47.801 4.789 -27.338 1.00 39.75 252 GLY A N 1
ATOM 1867 C CA . GLY A 1 252 ? 47.963 5.790 -26.263 1.00 39.75 252 GLY A CA 1
ATOM 1868 C C . GLY A 1 252 ? 46.771 6.041 -25.314 1.00 39.75 252 GLY A C 1
ATOM 1869 O O . GLY A 1 252 ? 45.774 6.592 -25.747 1.00 39.75 252 GLY A O 1
ATOM 1870 N N . ALA A 1 253 ? 46.991 5.771 -24.014 1.00 41.19 253 ALA A N 1
ATOM 1871 C CA . ALA A 1 253 ? 46.428 6.415 -22.804 1.00 41.19 253 ALA A CA 1
ATOM 1872 C C . ALA A 1 253 ? 45.154 5.880 -22.081 1.00 41.19 253 ALA A C 1
ATOM 1874 O O . ALA A 1 253 ? 44.033 5.977 -22.556 1.00 41.19 253 ALA A O 1
ATOM 1875 N N . ALA A 1 254 ? 45.419 5.440 -20.836 1.00 40.97 254 ALA A N 1
ATOM 1876 C CA . ALA A 1 254 ? 44.722 5.687 -19.560 1.00 40.97 254 ALA A CA 1
ATOM 1877 C C . ALA A 1 254 ? 43.265 5.218 -19.315 1.00 40.97 254 ALA A C 1
ATOM 1879 O O . ALA A 1 254 ? 42.303 5.902 -19.629 1.00 40.97 254 ALA A O 1
ATOM 1880 N N . GLY A 1 255 ? 43.141 4.155 -18.506 1.00 46.78 255 GLY A N 1
ATOM 1881 C CA . GLY A 1 255 ? 42.682 4.344 -17.122 1.00 46.78 255 GLY A CA 1
ATOM 1882 C C . GLY A 1 255 ? 41.179 4.330 -16.822 1.00 46.78 255 GLY A C 1
ATOM 1883 O O . GLY A 1 255 ? 40.692 5.244 -16.173 1.00 46.78 255 GLY A O 1
ATOM 1884 N N . ALA A 1 256 ? 40.478 3.255 -17.171 1.00 41.28 256 ALA A N 1
ATOM 1885 C CA . ALA A 1 256 ? 39.346 2.736 -16.399 1.00 41.28 256 ALA A CA 1
ATOM 1886 C C . ALA A 1 256 ? 39.353 1.216 -16.576 1.00 41.28 256 ALA A C 1
ATOM 1888 O O . ALA A 1 256 ? 39.602 0.739 -17.683 1.00 41.28 256 ALA A O 1
ATOM 1889 N N . GLY A 1 257 ? 39.170 0.456 -15.495 1.00 41.88 257 GLY A N 1
ATOM 1890 C CA . GLY A 1 257 ? 39.168 -1.007 -15.514 1.00 41.88 257 GLY A CA 1
ATOM 1891 C C . GLY A 1 257 ? 38.027 -1.547 -16.370 1.00 41.88 257 GLY A C 1
ATOM 1892 O O . GLY A 1 257 ? 36.965 -1.883 -15.859 1.00 41.88 257 GLY A O 1
ATOM 1893 N N . ALA A 1 258 ? 38.244 -1.605 -17.681 1.00 41.09 258 ALA A N 1
ATOM 1894 C CA . ALA A 1 258 ? 37.384 -2.283 -18.621 1.00 41.09 258 ALA A CA 1
ATOM 1895 C C . ALA A 1 258 ? 37.512 -3.776 -18.335 1.00 41.09 258 ALA A C 1
ATOM 1897 O O . ALA A 1 258 ? 38.510 -4.410 -18.682 1.00 41.09 258 ALA A O 1
ATOM 1898 N N . VAL A 1 259 ? 36.497 -4.335 -17.682 1.00 47.00 259 VAL A N 1
ATOM 1899 C CA . VAL A 1 259 ? 36.238 -5.769 -17.743 1.00 47.00 259 VAL A CA 1
ATOM 1900 C C . VAL A 1 259 ? 35.974 -6.073 -19.215 1.00 47.00 259 VAL A C 1
ATOM 1902 O O . VAL A 1 259 ? 34.865 -5.919 -19.716 1.00 47.00 259 VAL A O 1
ATOM 1905 N N . SER A 1 260 ? 37.031 -6.434 -19.939 1.00 42.75 260 SER A N 1
ATOM 1906 C CA . SER A 1 260 ? 37.002 -6.870 -21.330 1.00 42.75 260 SER A CA 1
ATOM 1907 C C . SER A 1 260 ? 36.437 -8.292 -21.411 1.00 42.75 260 SER A C 1
ATOM 1909 O O . SER A 1 260 ? 37.115 -9.222 -21.844 1.00 42.75 260 SER A O 1
ATOM 1911 N N . GLY A 1 261 ? 35.210 -8.475 -20.922 1.00 49.06 261 GLY A N 1
ATOM 1912 C CA . GLY A 1 261 ? 34.383 -9.634 -21.232 1.00 49.06 261 GLY A CA 1
ATOM 1913 C C . GLY A 1 261 ? 33.746 -9.398 -22.597 1.00 49.06 261 GLY A C 1
ATOM 1914 O O . GLY A 1 261 ? 33.304 -8.285 -22.866 1.00 49.06 261 GLY A O 1
ATOM 1915 N N . GLY A 1 262 ? 33.775 -10.401 -23.478 1.00 51.62 262 GLY A N 1
ATOM 1916 C CA . GLY A 1 262 ? 33.395 -10.291 -24.892 1.00 51.62 262 GLY A CA 1
ATOM 1917 C C . GLY A 1 262 ? 32.193 -9.375 -25.138 1.00 51.62 262 GLY A C 1
ATOM 1918 O O . GLY A 1 262 ? 31.121 -9.603 -24.584 1.00 51.62 262 GLY A O 1
ATOM 1919 N N . GLY A 1 263 ? 32.405 -8.335 -25.953 1.00 58.97 263 GLY A N 1
ATOM 1920 C CA . GLY A 1 263 ? 31.471 -7.240 -26.233 1.00 58.97 263 GLY A CA 1
ATOM 1921 C C . GLY A 1 263 ? 30.238 -7.654 -27.033 1.00 58.97 263 GLY A C 1
ATOM 1922 O O . GLY A 1 263 ? 29.995 -7.136 -28.120 1.00 58.97 263 GLY A O 1
ATOM 1923 N N . GLY A 1 264 ? 29.464 -8.602 -26.511 1.00 71.62 264 GLY A N 1
ATOM 1924 C CA . GLY A 1 264 ? 28.101 -8.836 -26.952 1.00 71.62 264 GLY A CA 1
ATOM 1925 C C . GLY A 1 264 ? 27.234 -7.660 -26.517 1.00 71.62 264 GLY A C 1
ATOM 1926 O O . GLY A 1 264 ? 27.266 -7.255 -25.354 1.00 71.62 264 GLY A O 1
ATOM 1927 N N . VAL A 1 265 ? 26.466 -7.100 -27.449 1.00 74.25 265 VAL A N 1
ATOM 1928 C CA . VAL A 1 265 ? 25.449 -6.101 -27.112 1.00 74.25 265 VAL A CA 1
ATOM 1929 C C . VAL A 1 265 ? 24.437 -6.757 -26.180 1.00 74.25 265 VAL A C 1
ATOM 1931 O O . VAL A 1 265 ? 23.858 -7.795 -26.505 1.00 74.25 265 VAL A O 1
ATOM 1934 N N . LEU A 1 266 ? 24.265 -6.179 -24.991 1.00 77.25 266 LEU A N 1
ATOM 1935 C CA . LEU A 1 266 ? 23.299 -6.682 -24.024 1.00 77.25 266 LEU A CA 1
ATOM 1936 C C . LEU A 1 266 ? 21.881 -6.565 -24.603 1.00 77.25 266 LEU A C 1
ATOM 1938 O O . LEU A 1 266 ? 21.567 -5.570 -25.262 1.00 77.25 266 LEU A O 1
ATOM 1942 N N . PRO A 1 267 ? 21.003 -7.553 -24.358 1.00 83.56 267 PRO A N 1
ATOM 1943 C CA . PRO A 1 267 ? 19.618 -7.454 -24.790 1.00 83.56 267 PRO A CA 1
ATOM 1944 C C . PRO A 1 267 ? 18.931 -6.248 -24.121 1.00 83.56 267 PRO A C 1
ATOM 1946 O O . PRO A 1 267 ? 19.232 -5.946 -22.961 1.00 83.56 267 PRO A O 1
ATOM 1949 N N . PRO A 1 268 ? 17.976 -5.580 -24.801 1.00 88.75 268 PRO A N 1
ATOM 1950 C CA . PRO A 1 268 ? 17.227 -4.477 -24.208 1.00 88.75 268 PRO A CA 1
ATOM 1951 C C . PRO A 1 268 ? 16.521 -4.900 -22.911 1.00 88.75 268 PRO A C 1
ATOM 1953 O O . PRO A 1 268 ? 15.987 -6.017 -22.845 1.00 88.75 268 PRO A O 1
ATOM 1956 N N . PRO A 1 269 ? 16.450 -4.019 -21.896 1.00 91.06 269 PRO A N 1
ATOM 1957 C CA . PRO A 1 269 ? 15.721 -4.320 -20.676 1.00 91.06 269 PRO A CA 1
ATOM 1958 C C . PRO A 1 269 ? 14.221 -4.481 -20.957 1.00 91.06 269 PRO A C 1
ATOM 1960 O O . PRO A 1 269 ? 13.671 -3.929 -21.912 1.00 91.06 269 PRO A O 1
ATOM 1963 N N . ARG A 1 270 ? 13.542 -5.250 -20.103 1.00 93.50 270 ARG A N 1
ATOM 1964 C CA . ARG A 1 270 ? 12.093 -5.487 -20.175 1.00 93.50 270 ARG A CA 1
ATOM 1965 C C . ARG A 1 270 ? 11.378 -4.724 -19.065 1.00 93.50 270 ARG A C 1
ATOM 1967 O O . ARG A 1 270 ? 11.965 -4.455 -18.018 1.00 93.50 270 ARG A O 1
ATOM 1974 N N . LEU A 1 271 ? 10.103 -4.416 -19.280 1.00 95.00 271 LEU A N 1
ATOM 1975 C CA . LEU A 1 271 ? 9.235 -3.807 -18.275 1.00 95.00 271 LEU A CA 1
ATOM 1976 C C . LEU A 1 271 ? 7.991 -4.665 -18.049 1.00 95.00 271 LEU A C 1
ATOM 1978 O O . LEU A 1 271 ? 7.251 -4.958 -18.987 1.00 95.00 271 LEU A O 1
ATOM 1982 N N . THR A 1 272 ? 7.708 -4.987 -16.793 1.00 95.69 272 THR A N 1
ATOM 1983 C CA . THR A 1 272 ? 6.424 -5.554 -16.375 1.00 95.69 272 THR A CA 1
ATOM 1984 C C . THR A 1 272 ? 5.577 -4.464 -15.721 1.00 95.69 272 THR A C 1
ATOM 1986 O O . THR A 1 272 ? 5.985 -3.848 -14.740 1.00 95.69 272 THR A O 1
ATOM 1989 N N . ILE A 1 273 ? 4.382 -4.208 -16.251 1.00 95.62 273 ILE A N 1
ATOM 1990 C CA . ILE A 1 273 ? 3.389 -3.319 -15.638 1.00 95.62 273 ILE A CA 1
ATOM 1991 C C . ILE A 1 273 ? 2.343 -4.182 -14.948 1.00 95.62 273 ILE A C 1
ATOM 1993 O O . ILE A 1 273 ? 1.624 -4.937 -15.602 1.00 95.62 273 ILE A O 1
ATOM 1997 N N . LEU A 1 274 ? 2.254 -4.048 -13.631 1.00 94.88 274 LEU A N 1
ATOM 1998 C CA . LEU A 1 274 ? 1.477 -4.921 -12.769 1.00 94.88 274 LEU A CA 1
ATOM 1999 C C . LEU A 1 274 ? 0.411 -4.135 -11.992 1.00 94.88 274 LEU A C 1
ATOM 2001 O O . LEU A 1 274 ? 0.709 -3.127 -11.349 1.00 94.88 274 LEU A O 1
ATOM 2005 N N . GLY A 1 275 ? -0.824 -4.632 -11.988 1.00 93.25 275 GLY A N 1
ATOM 2006 C CA . GLY A 1 275 ? -1.851 -4.219 -11.031 1.00 93.25 275 GLY A CA 1
ATOM 2007 C C . GLY A 1 275 ? -3.243 -4.098 -11.632 1.00 93.25 275 GLY A C 1
ATOM 2008 O O . GLY A 1 275 ? -3.636 -4.904 -12.461 1.00 93.25 275 GLY A O 1
ATOM 2009 N N . ARG A 1 27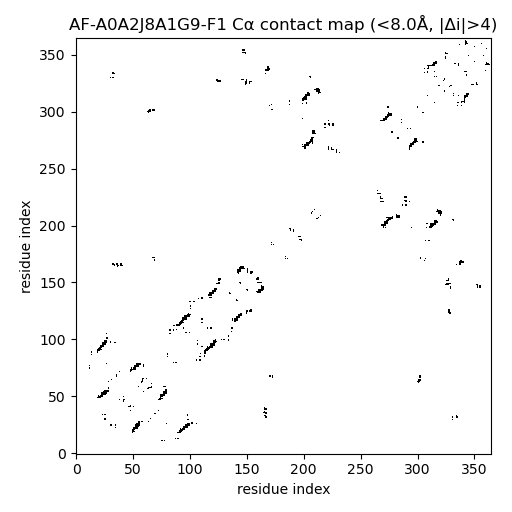6 ? -4.055 -3.145 -11.174 1.00 91.62 276 ARG A N 1
ATOM 2010 C CA . ARG A 1 276 ? -5.483 -3.119 -11.536 1.00 91.62 276 ARG A CA 1
ATOM 2011 C C . ARG A 1 276 ? -5.722 -2.434 -12.876 1.00 91.62 276 ARG A C 1
ATOM 2013 O O . ARG A 1 276 ? -5.288 -1.289 -13.062 1.00 91.62 276 ARG A O 1
ATOM 2020 N N . ALA A 1 277 ? -6.485 -3.090 -13.752 1.00 90.12 277 ALA A N 1
ATOM 2021 C CA . ALA A 1 277 ? -6.948 -2.494 -14.998 1.00 90.12 277 ALA A CA 1
ATOM 2022 C C . ALA A 1 277 ? -7.829 -1.257 -14.739 1.00 90.12 277 ALA A C 1
ATOM 2024 O O . ALA A 1 277 ? -8.541 -1.145 -13.734 1.00 90.12 277 ALA A O 1
ATOM 2025 N N . VAL A 1 278 ? -7.792 -0.301 -15.664 1.00 91.12 278 VAL A N 1
ATOM 2026 C CA . VAL A 1 278 ? -8.608 0.920 -15.615 1.00 91.12 278 VAL A CA 1
ATOM 2027 C C . VAL A 1 278 ? -9.441 1.071 -16.888 1.00 91.12 278 VAL A C 1
ATOM 2029 O O . VAL A 1 278 ? -9.124 0.434 -17.899 1.00 91.12 278 VAL A O 1
ATOM 2032 N N . PRO A 1 279 ? -10.500 1.907 -16.866 1.00 92.31 279 PRO A N 1
ATOM 2033 C CA . PRO A 1 279 ? -11.224 2.276 -18.079 1.00 92.31 279 PRO A CA 1
ATOM 2034 C C . PRO A 1 279 ? -10.273 2.748 -19.186 1.00 92.31 279 PRO A C 1
ATOM 2036 O O . PRO A 1 279 ? -9.279 3.412 -18.892 1.00 92.31 279 PRO A O 1
ATOM 2039 N N . LYS A 1 280 ? -10.582 2.414 -20.447 1.00 90.62 280 LYS A N 1
ATOM 2040 C CA . LYS A 1 280 ? -9.688 2.604 -21.607 1.00 90.62 280 LYS A CA 1
ATOM 2041 C C . LYS A 1 280 ? -9.080 4.006 -21.704 1.00 90.62 280 LYS A C 1
ATOM 2043 O O . LYS A 1 280 ? -7.906 4.124 -22.020 1.00 90.62 280 LYS A O 1
ATOM 2048 N N . GLN A 1 281 ? -9.835 5.051 -21.368 1.00 90.06 281 GLN A N 1
ATOM 2049 C CA . GLN A 1 281 ? -9.375 6.443 -21.416 1.00 90.06 281 GLN A CA 1
ATOM 2050 C C . GLN A 1 281 ? -8.246 6.788 -20.427 1.00 90.06 281 GLN A C 1
ATOM 2052 O O . GLN A 1 281 ? -7.611 7.827 -20.570 1.00 90.06 281 GLN A O 1
ATOM 2057 N N . TYR A 1 282 ? -8.009 5.946 -19.419 1.00 88.94 282 TYR A N 1
ATOM 2058 C CA . TYR A 1 282 ? -6.932 6.115 -18.437 1.00 88.94 282 TYR A CA 1
ATOM 2059 C C . TYR A 1 282 ? -5.827 5.065 -18.587 1.00 88.94 282 TYR A C 1
ATOM 2061 O O . TYR A 1 282 ? -4.864 5.081 -17.819 1.00 88.94 282 TYR A O 1
ATOM 2069 N N . GLN A 1 283 ? -5.978 4.127 -19.530 1.00 90.50 283 GLN A N 1
ATOM 2070 C CA . GLN A 1 283 ? -4.981 3.089 -19.754 1.00 90.50 283 GLN A CA 1
ATOM 2071 C C . GLN A 1 283 ? -3.692 3.707 -20.285 1.00 90.50 283 GLN A C 1
ATOM 2073 O O . GLN A 1 283 ? -3.695 4.660 -21.063 1.00 90.50 283 GLN A O 1
ATOM 2078 N N . VAL A 1 284 ? -2.576 3.132 -19.860 1.00 89.94 284 VAL A N 1
ATOM 2079 C CA . VAL A 1 284 ? -1.252 3.533 -20.323 1.00 89.94 284 VAL A CA 1
ATOM 2080 C C . VAL A 1 284 ? -1.106 3.133 -21.791 1.00 89.94 284 VAL A C 1
ATOM 2082 O O . VAL A 1 284 ? -1.221 1.957 -22.139 1.00 89.94 284 VAL A O 1
ATOM 2085 N N . ALA A 1 285 ? -0.847 4.107 -22.661 1.00 94.06 285 ALA A N 1
ATOM 2086 C CA . ALA A 1 285 ? -0.554 3.844 -24.062 1.00 94.06 285 ALA A CA 1
ATOM 2087 C C . ALA A 1 285 ? 0.886 3.331 -24.196 1.00 94.06 285 ALA A C 1
ATOM 2089 O O . ALA A 1 285 ? 1.835 4.073 -23.958 1.00 94.06 285 ALA A O 1
ATOM 2090 N N . ILE A 1 286 ? 1.051 2.062 -24.580 1.00 95.69 286 ILE A N 1
ATOM 2091 C CA . ILE A 1 286 ? 2.371 1.465 -24.826 1.00 95.69 286 ILE A CA 1
ATOM 2092 C C . ILE A 1 286 ? 2.792 1.767 -26.277 1.00 95.69 286 ILE A C 1
ATOM 2094 O O . ILE A 1 286 ? 2.111 1.293 -27.205 1.00 95.69 286 ILE A O 1
ATOM 2098 N N . PRO A 1 287 ? 3.900 2.504 -26.510 1.00 96.62 287 PRO A N 1
ATOM 2099 C CA . PRO A 1 287 ? 4.366 2.811 -27.860 1.00 96.62 287 PRO A CA 1
ATOM 2100 C C . PRO A 1 287 ? 4.637 1.540 -28.676 1.00 96.62 287 PRO A C 1
ATOM 2102 O O . PRO A 1 287 ? 5.159 0.547 -28.167 1.00 96.62 287 PRO A O 1
ATOM 2105 N N . ARG A 1 288 ? 4.288 1.556 -29.972 1.00 96.25 288 ARG A N 1
ATOM 2106 C CA . ARG A 1 288 ? 4.364 0.360 -30.840 1.00 96.25 288 ARG A CA 1
ATOM 2107 C C . ARG A 1 288 ? 5.758 -0.269 -30.863 1.00 96.25 288 ARG A C 1
ATOM 2109 O O . ARG A 1 288 ? 5.858 -1.490 -30.841 1.00 96.25 288 ARG A O 1
ATOM 2116 N N . ARG A 1 289 ? 6.805 0.558 -30.891 1.00 94.62 289 ARG A N 1
ATOM 2117 C CA . ARG A 1 289 ? 8.202 0.123 -31.007 1.00 94.62 289 ARG A CA 1
ATOM 2118 C C . ARG A 1 289 ? 8.702 -0.655 -29.782 1.00 94.62 289 ARG A C 1
ATOM 2120 O O . ARG A 1 289 ? 9.375 -1.670 -29.949 1.00 94.62 289 ARG A O 1
ATOM 2127 N N . VAL A 1 290 ? 8.295 -0.255 -28.575 1.00 96.06 290 VAL A N 1
ATOM 2128 C CA . VAL A 1 290 ? 8.703 -0.909 -27.315 1.00 96.06 290 VAL A CA 1
ATOM 2129 C C . VAL A 1 290 ? 7.727 -1.986 -26.845 1.00 96.06 290 VAL A C 1
ATOM 2131 O O . VAL A 1 290 ? 8.014 -2.687 -25.882 1.00 96.06 290 VAL A O 1
ATOM 2134 N N . ARG A 1 291 ? 6.586 -2.182 -27.523 1.00 96.00 291 ARG A N 1
ATOM 2135 C CA . ARG A 1 291 ? 5.541 -3.138 -27.106 1.00 96.00 291 ARG A CA 1
ATOM 2136 C C . ARG A 1 291 ? 6.071 -4.555 -26.861 1.00 96.00 291 ARG A C 1
ATOM 2138 O O . ARG A 1 291 ? 5.604 -5.214 -25.944 1.00 96.00 291 ARG A O 1
ATOM 2145 N N . ARG A 1 292 ? 7.066 -5.002 -27.636 1.00 94.38 292 ARG A N 1
ATOM 2146 C CA . ARG A 1 292 ? 7.716 -6.319 -27.476 1.00 94.38 292 ARG A CA 1
ATOM 2147 C C . ARG A 1 292 ? 8.499 -6.479 -26.163 1.00 94.38 292 ARG A C 1
ATOM 2149 O O . ARG A 1 292 ? 8.758 -7.602 -25.740 1.00 94.38 292 ARG A O 1
ATOM 2156 N N . LEU A 1 293 ? 8.873 -5.365 -25.537 1.00 94.69 293 LEU A N 1
ATOM 2157 C CA . LEU A 1 293 ? 9.637 -5.299 -24.290 1.00 94.69 293 LEU A CA 1
ATOM 2158 C C . LEU A 1 293 ? 8.737 -5.130 -23.059 1.00 94.69 293 LEU A C 1
ATOM 2160 O O . LEU A 1 293 ? 9.228 -5.212 -21.935 1.00 94.69 293 LEU A O 1
ATOM 2164 N N . VAL A 1 294 ? 7.433 -4.901 -23.252 1.00 94.81 294 VAL A N 1
ATOM 2165 C CA . VAL A 1 294 ? 6.490 -4.607 -22.170 1.00 94.81 294 VAL A CA 1
ATOM 2166 C C . VAL A 1 294 ? 5.521 -5.766 -21.976 1.00 94.81 294 VAL A C 1
ATOM 2168 O O . VAL A 1 294 ? 4.824 -6.173 -22.901 1.00 94.81 294 VAL A O 1
ATOM 2171 N N . THR A 1 295 ? 5.442 -6.269 -20.749 1.00 94.44 295 THR A N 1
ATOM 2172 C CA . THR A 1 295 ? 4.418 -7.228 -20.318 1.00 94.44 295 THR A CA 1
ATOM 2173 C C . THR A 1 295 ? 3.431 -6.513 -19.407 1.00 94.44 295 THR A C 1
ATOM 2175 O O . THR A 1 295 ? 3.831 -5.735 -18.546 1.00 94.44 295 THR A O 1
ATOM 2178 N N . THR A 1 296 ? 2.134 -6.746 -19.587 1.00 94.00 296 THR A N 1
ATOM 2179 C CA . THR A 1 296 ? 1.099 -6.205 -18.699 1.00 94.00 296 THR A CA 1
ATOM 2180 C C . THR A 1 296 ? 0.401 -7.349 -17.987 1.00 94.00 296 THR A C 1
ATOM 2182 O O . THR A 1 296 ? -0.086 -8.272 -18.634 1.00 94.00 296 THR A O 1
ATOM 2185 N N . VAL A 1 297 ? 0.355 -7.276 -16.660 1.00 93.31 297 VAL A N 1
ATOM 2186 C CA . VAL A 1 297 ? -0.285 -8.267 -15.795 1.00 93.31 297 VAL A CA 1
ATOM 2187 C C . VAL A 1 297 ? -1.363 -7.550 -14.991 1.00 93.31 297 VAL A C 1
ATOM 2189 O O . VAL A 1 297 ? -1.066 -6.688 -14.160 1.00 93.31 297 VAL A O 1
ATOM 2192 N N . THR A 1 298 ? -2.626 -7.874 -15.267 1.00 93.81 298 THR A N 1
ATOM 2193 C CA . THR A 1 298 ? -3.778 -7.219 -14.639 1.00 93.81 298 THR A CA 1
ATOM 2194 C C . THR A 1 298 ? -4.506 -8.129 -13.675 1.00 93.81 298 THR A C 1
ATOM 2196 O O . THR A 1 298 ? -4.747 -9.284 -14.012 1.00 93.81 298 THR A O 1
ATOM 2199 N N . ASP A 1 299 ? -4.909 -7.581 -12.527 1.00 90.75 299 ASP A N 1
ATOM 2200 C CA . ASP A 1 299 ? -5.801 -8.244 -11.564 1.00 90.75 299 ASP A CA 1
ATOM 2201 C C . ASP A 1 299 ? -5.315 -9.653 -11.158 1.00 90.75 299 ASP A C 1
ATOM 2203 O O . ASP A 1 299 ? -6.106 -10.561 -10.910 1.00 90.75 299 ASP A O 1
ATOM 2207 N N . ALA A 1 300 ? -3.990 -9.828 -11.109 1.00 90.88 300 ALA A N 1
ATOM 2208 C CA . ALA A 1 300 ? -3.356 -11.060 -10.667 1.00 90.88 300 ALA A CA 1
ATOM 2209 C C . ALA A 1 300 ? -3.661 -11.333 -9.182 1.00 90.88 300 ALA A C 1
ATOM 2211 O O . ALA A 1 300 ? -3.674 -10.386 -8.387 1.00 90.88 300 ALA A O 1
ATOM 2212 N N . PRO A 1 301 ? -3.843 -12.610 -8.795 1.00 88.56 301 PRO A N 1
ATOM 2213 C CA . PRO A 1 301 ? -3.829 -13.022 -7.394 1.00 88.56 301 PRO A CA 1
ATOM 2214 C C . PRO A 1 301 ? -2.569 -12.531 -6.666 1.00 88.56 301 PRO A C 1
ATOM 2216 O O . PRO A 1 301 ? -1.518 -12.373 -7.287 1.00 88.56 301 PRO A O 1
ATOM 2219 N N . TYR A 1 302 ? -2.664 -12.276 -5.360 1.00 88.94 302 TYR A N 1
ATOM 2220 C CA . TYR A 1 302 ? -1.598 -11.652 -4.567 1.00 88.94 302 TYR A CA 1
ATOM 2221 C C . TYR A 1 302 ? -0.275 -12.434 -4.604 1.00 88.94 302 TYR A C 1
ATOM 2223 O O . TYR A 1 302 ? 0.783 -11.825 -4.719 1.00 88.94 302 TYR A O 1
ATOM 2231 N N . ASP A 1 303 ? -0.302 -13.763 -4.566 1.00 83.88 303 ASP A N 1
ATOM 2232 C CA . ASP A 1 303 ? 0.892 -14.606 -4.705 1.00 83.88 303 ASP A CA 1
ATOM 2233 C C . ASP A 1 303 ? 1.573 -14.432 -6.070 1.00 83.88 303 ASP A C 1
ATOM 2235 O O . ASP A 1 303 ? 2.784 -14.221 -6.134 1.00 83.88 303 ASP A O 1
ATOM 2239 N N . VAL A 1 304 ? 0.795 -14.429 -7.155 1.00 87.50 304 VAL A N 1
ATOM 2240 C CA . VAL A 1 304 ? 1.297 -14.190 -8.517 1.00 87.50 304 VAL A CA 1
ATOM 2241 C C . VAL A 1 304 ? 1.821 -12.758 -8.663 1.00 87.50 304 VAL A C 1
ATOM 2243 O O . VAL A 1 304 ? 2.894 -12.534 -9.224 1.00 87.50 304 VAL A O 1
ATOM 2246 N N . PHE A 1 305 ? 1.087 -11.779 -8.129 1.00 91.81 305 PHE A N 1
ATOM 2247 C CA . PHE A 1 305 ? 1.461 -10.367 -8.125 1.00 91.81 305 PHE A CA 1
ATOM 2248 C C . PHE A 1 305 ? 2.814 -10.160 -7.435 1.00 91.81 305 PHE A C 1
ATOM 2250 O O . PHE A 1 305 ? 3.726 -9.579 -8.022 1.00 91.81 305 PHE A O 1
ATOM 2257 N N . TYR A 1 306 ? 2.974 -10.669 -6.213 1.00 91.38 306 TYR A N 1
ATOM 2258 C CA . TYR A 1 306 ? 4.218 -10.528 -5.462 1.00 91.38 306 TYR A CA 1
ATOM 2259 C C . TYR A 1 306 ? 5.354 -11.374 -6.046 1.00 91.38 306 TYR A C 1
ATOM 2261 O O . TYR A 1 306 ? 6.495 -10.922 -6.021 1.00 91.38 306 TYR A O 1
ATOM 2269 N N . GLY A 1 307 ? 5.056 -12.519 -6.667 1.00 88.81 307 GLY A N 1
ATOM 2270 C CA . GLY A 1 307 ? 6.040 -13.310 -7.406 1.00 88.81 307 GLY A CA 1
ATOM 2271 C C . GLY A 1 307 ? 6.652 -12.551 -8.589 1.00 88.81 307 GLY A C 1
ATOM 2272 O O . GLY A 1 307 ? 7.867 -12.574 -8.772 1.00 88.81 307 GLY A O 1
ATOM 2273 N N . HIS A 1 308 ? 5.847 -11.803 -9.355 1.00 91.19 308 HIS A N 1
ATOM 2274 C CA . HIS A 1 308 ? 6.378 -10.927 -10.409 1.00 91.19 308 HIS A CA 1
ATOM 2275 C C . HIS A 1 308 ? 7.326 -9.862 -9.858 1.00 91.19 308 HIS A C 1
ATOM 2277 O O . HIS A 1 308 ? 8.333 -9.555 -10.494 1.00 91.19 308 HIS A O 1
ATOM 2283 N N . ILE A 1 309 ? 7.005 -9.299 -8.693 1.00 93.19 309 ILE A N 1
ATOM 2284 C CA . ILE A 1 309 ? 7.840 -8.284 -8.057 1.00 93.19 309 ILE A CA 1
ATOM 2285 C C . ILE A 1 309 ? 9.146 -8.907 -7.556 1.00 93.19 309 ILE A C 1
ATOM 2287 O O . ILE A 1 309 ? 10.208 -8.437 -7.949 1.00 93.19 309 ILE A O 1
ATOM 2291 N N . ALA A 1 310 ? 9.065 -10.000 -6.793 1.00 90.44 310 ALA A N 1
ATOM 2292 C CA . ALA A 1 310 ? 10.216 -10.723 -6.255 1.00 90.44 310 ALA A CA 1
ATOM 2293 C C . ALA A 1 310 ? 11.190 -11.196 -7.349 1.00 90.44 310 ALA A C 1
ATOM 2295 O O . ALA A 1 310 ? 12.400 -11.167 -7.149 1.00 90.44 310 ALA A O 1
ATOM 2296 N N . CYS A 1 311 ? 10.678 -11.571 -8.528 1.00 88.38 311 CYS A N 1
ATOM 2297 C CA . CYS A 1 311 ? 11.486 -11.954 -9.689 1.00 88.38 311 CYS A CA 1
ATOM 2298 C C . CYS A 1 311 ? 11.847 -10.773 -10.616 1.00 88.38 311 CYS A C 1
ATOM 2300 O O . CYS A 1 311 ? 12.106 -10.973 -11.801 1.00 88.38 311 CYS A O 1
ATOM 2302 N N . SER A 1 312 ? 11.823 -9.530 -10.136 1.00 90.25 312 SER A N 1
ATOM 2303 C CA . SER A 1 312 ? 12.256 -8.363 -10.915 1.00 90.25 312 SER A CA 1
ATOM 2304 C C . SER A 1 312 ? 13.622 -7.862 -10.459 1.00 90.25 312 SER A C 1
ATOM 2306 O O . SER A 1 312 ? 14.016 -8.059 -9.317 1.00 90.25 312 SER A O 1
ATOM 2308 N N . VAL A 1 313 ? 14.344 -7.181 -11.354 1.00 90.50 313 VAL A N 1
ATOM 2309 C CA . VAL A 1 313 ? 15.641 -6.561 -11.035 1.00 90.50 313 VAL A CA 1
ATOM 2310 C C . VAL A 1 313 ? 15.442 -5.383 -10.088 1.00 90.50 313 VAL A C 1
ATOM 2312 O O . VAL A 1 313 ? 16.161 -5.255 -9.108 1.00 90.50 313 VAL A O 1
ATOM 2315 N N . ALA A 1 314 ? 14.460 -4.528 -10.381 1.00 93.19 314 ALA A N 1
ATOM 2316 C CA . ALA A 1 314 ? 14.092 -3.409 -9.526 1.00 93.19 314 ALA A CA 1
ATOM 2317 C C . ALA A 1 314 ? 12.634 -2.985 -9.746 1.00 93.19 314 ALA A C 1
ATOM 2319 O O . ALA A 1 314 ? 12.080 -3.130 -10.845 1.00 93.19 314 ALA A O 1
ATOM 2320 N N . LEU A 1 315 ? 12.027 -2.399 -8.712 1.00 95.62 315 LEU A N 1
ATOM 2321 C CA . LEU A 1 315 ? 10.759 -1.685 -8.820 1.00 95.62 315 LEU A CA 1
ATOM 2322 C C . LEU A 1 315 ? 10.975 -0.237 -9.258 1.00 95.62 315 LEU A C 1
ATOM 2324 O O . LEU A 1 315 ? 11.810 0.481 -8.710 1.00 95.62 315 LEU A O 1
ATOM 2328 N N . LEU A 1 316 ? 10.120 0.225 -10.167 1.00 96.25 316 LEU A N 1
ATOM 2329 C CA . LEU A 1 316 ? 10.032 1.613 -10.600 1.00 96.25 316 LEU A CA 1
ATOM 2330 C C . LEU A 1 316 ? 8.757 2.257 -10.019 1.00 96.25 316 LEU A C 1
ATOM 2332 O O . LEU A 1 316 ? 7.642 1.870 -10.398 1.00 96.25 316 LEU A O 1
ATOM 2336 N N . PRO A 1 317 ? 8.865 3.249 -9.114 1.00 95.06 317 PRO A N 1
ATOM 2337 C CA . PRO A 1 317 ? 7.689 3.922 -8.562 1.00 95.06 317 PRO A CA 1
ATOM 2338 C C . PRO A 1 317 ? 6.931 4.764 -9.593 1.00 95.06 317 PRO A C 1
ATOM 2340 O O . PRO A 1 317 ? 5.700 4.815 -9.537 1.00 95.06 317 PRO A O 1
ATOM 2343 N N . LEU A 1 318 ? 7.657 5.403 -10.521 1.00 94.75 318 LEU A N 1
ATOM 2344 C CA . LEU A 1 318 ? 7.134 6.181 -11.653 1.00 94.75 318 LEU A CA 1
ATOM 2345 C C . LEU A 1 318 ? 6.032 7.183 -11.281 1.00 94.75 318 LEU A C 1
ATOM 2347 O O . LEU A 1 318 ? 5.040 7.284 -11.989 1.00 94.75 318 LEU A O 1
ATOM 2351 N N . PHE A 1 319 ? 6.121 7.889 -10.152 1.00 93.81 319 PHE A N 1
ATOM 2352 C CA . PHE A 1 319 ? 5.027 8.757 -9.700 1.00 93.81 319 PHE A CA 1
ATOM 2353 C C . PHE A 1 319 ? 4.765 9.924 -10.662 1.00 93.81 319 PHE A C 1
ATOM 2355 O O . PHE A 1 319 ? 5.672 10.678 -10.984 1.00 93.81 319 PHE A O 1
ATOM 2362 N N . ALA A 1 320 ? 3.502 10.119 -11.058 1.00 90.81 320 ALA A N 1
ATOM 2363 C CA . ALA A 1 320 ? 3.084 11.296 -11.835 1.00 90.81 320 ALA A CA 1
ATOM 2364 C C . ALA A 1 320 ? 2.781 12.533 -10.967 1.00 90.81 320 ALA A C 1
ATOM 2366 O O . ALA A 1 320 ? 2.428 13.583 -11.492 1.00 90.81 320 ALA A O 1
ATOM 2367 N N . ASN A 1 321 ? 2.826 12.404 -9.637 1.00 91.56 321 ASN A N 1
ATOM 2368 C CA . ASN A 1 321 ? 2.439 13.464 -8.708 1.00 91.56 321 ASN A CA 1
ATOM 2369 C C . ASN A 1 321 ? 3.302 13.430 -7.438 1.00 91.56 321 ASN A C 1
ATOM 2371 O O . ASN A 1 321 ? 3.450 12.377 -6.810 1.00 91.56 321 ASN A O 1
ATOM 2375 N N . GLU A 1 322 ? 3.749 14.614 -7.024 1.00 95.19 322 GLU A N 1
ATOM 2376 C CA . GLU A 1 322 ? 4.498 14.926 -5.800 1.00 95.19 322 GLU A CA 1
ATOM 2377 C C . GLU A 1 322 ? 3.791 14.545 -4.494 1.00 95.19 322 GLU A C 1
ATOM 2379 O O . GLU A 1 322 ? 4.430 14.464 -3.444 1.00 95.19 322 GLU A O 1
ATOM 2384 N N . SER A 1 323 ? 2.479 14.278 -4.509 1.00 96.44 323 SER A N 1
ATOM 2385 C CA . SER A 1 323 ? 1.769 13.861 -3.287 1.00 96.44 323 SER A CA 1
ATOM 2386 C C . SER A 1 323 ? 2.433 12.661 -2.604 1.00 96.44 323 SER A C 1
ATOM 2388 O O . SER A 1 323 ? 2.495 12.630 -1.381 1.00 96.44 323 SER A O 1
ATOM 2390 N N . TYR A 1 324 ? 3.014 11.721 -3.356 1.00 95.94 324 TYR A N 1
ATOM 2391 C CA . TYR A 1 324 ? 3.715 10.559 -2.793 1.00 95.94 324 TYR A CA 1
ATOM 2392 C C . TYR A 1 324 ? 5.041 10.880 -2.086 1.00 95.94 324 TYR A C 1
ATOM 2394 O O . TYR A 1 324 ? 5.558 10.034 -1.354 1.00 95.94 324 TYR A O 1
ATOM 2402 N N . LEU A 1 325 ? 5.578 12.080 -2.306 1.00 96.88 325 LEU A N 1
ATOM 2403 C CA . LEU A 1 325 ? 6.800 12.583 -1.677 1.00 96.88 325 LEU A CA 1
ATOM 2404 C C . LEU A 1 325 ? 6.500 13.559 -0.532 1.00 96.88 325 LEU A C 1
ATOM 2406 O O . LEU A 1 325 ? 7.360 13.819 0.298 1.00 96.88 325 LEU A O 1
ATOM 2410 N N . THR A 1 326 ? 5.273 14.081 -0.456 1.00 97.31 326 THR A N 1
ATOM 2411 C CA . THR A 1 326 ? 4.926 15.175 0.468 1.00 97.31 326 THR A CA 1
ATOM 2412 C C . THR A 1 326 ? 3.842 14.817 1.473 1.00 97.31 326 THR A C 1
ATOM 2414 O O . THR A 1 326 ? 3.929 15.201 2.631 1.00 97.31 326 THR A O 1
ATOM 2417 N N . SER A 1 327 ? 2.806 14.090 1.061 1.00 97.56 327 SER A N 1
ATOM 2418 C CA . SER A 1 327 ? 1.574 13.952 1.850 1.00 97.56 327 SER A CA 1
ATOM 2419 C C . SER A 1 327 ? 0.920 12.579 1.764 1.00 97.56 327 SER A C 1
ATOM 2421 O O . SER A 1 327 ? -0.090 12.331 2.417 1.00 97.56 327 SER A O 1
ATOM 2423 N N . LYS A 1 328 ? 1.482 11.658 0.985 1.00 96.62 328 LYS A N 1
ATOM 2424 C CA . LYS A 1 328 ? 0.929 10.331 0.760 1.00 96.62 328 LYS A CA 1
ATOM 2425 C C . LYS A 1 328 ? 2.022 9.275 0.800 1.00 96.62 328 LYS A C 1
ATOM 2427 O O . LYS A 1 328 ? 3.101 9.471 0.251 1.00 96.62 328 LYS A O 1
ATOM 2432 N N . PHE A 1 329 ? 1.712 8.129 1.392 1.00 96.44 329 PHE A N 1
ATOM 2433 C CA . PHE A 1 329 ? 2.591 6.966 1.352 1.00 96.44 329 PHE A CA 1
ATOM 2434 C C . PHE A 1 329 ? 2.358 6.132 0.082 1.00 96.44 329 PHE A C 1
ATOM 2436 O O . PHE A 1 329 ? 1.225 6.004 -0.400 1.00 96.44 329 PHE A O 1
ATOM 2443 N N . SER A 1 330 ? 3.423 5.546 -0.470 1.00 94.94 330 SER A N 1
ATOM 2444 C CA . SER A 1 330 ? 3.337 4.649 -1.623 1.00 94.94 330 SER A CA 1
ATOM 2445 C C . SER A 1 330 ? 3.405 3.180 -1.225 1.00 94.94 330 SER A C 1
ATOM 2447 O O . SER A 1 330 ? 4.415 2.727 -0.697 1.00 94.94 330 SER A O 1
ATOM 2449 N N . SER A 1 331 ? 2.400 2.393 -1.616 1.00 93.25 331 SER A N 1
ATOM 2450 C CA . SER A 1 331 ? 2.456 0.933 -1.478 1.00 93.25 331 SER A CA 1
ATOM 2451 C C . SER A 1 331 ? 3.595 0.284 -2.272 1.00 93.25 331 SER A C 1
ATOM 2453 O O . SER A 1 331 ? 3.942 -0.854 -1.988 1.00 93.25 331 SER A O 1
ATOM 2455 N N . THR A 1 332 ? 4.231 0.987 -3.223 1.00 94.81 332 THR A N 1
ATOM 2456 C CA . THR A 1 332 ? 5.432 0.473 -3.912 1.00 94.81 332 THR A CA 1
ATOM 2457 C C . THR A 1 332 ? 6.582 0.251 -2.936 1.00 94.81 332 THR A C 1
ATOM 2459 O O . THR A 1 332 ? 7.318 -0.712 -3.102 1.00 94.81 332 THR A O 1
ATOM 2462 N N . VAL A 1 333 ? 6.694 1.091 -1.902 1.00 95.44 333 VAL A N 1
ATOM 2463 C CA . VAL A 1 333 ? 7.701 0.921 -0.847 1.00 95.44 333 VAL A CA 1
ATOM 2464 C C . VAL A 1 333 ? 7.433 -0.352 -0.060 1.00 95.44 333 VAL A C 1
ATOM 2466 O O . VAL A 1 333 ? 8.327 -1.170 0.095 1.00 95.44 333 VAL A O 1
ATOM 2469 N N . LEU A 1 334 ? 6.188 -0.575 0.367 1.00 94.19 334 LEU A N 1
ATOM 2470 C CA . LEU A 1 334 ? 5.820 -1.818 1.049 1.00 94.19 334 LEU A CA 1
ATOM 2471 C C . LEU A 1 334 ? 6.023 -3.046 0.165 1.00 94.19 334 LEU A C 1
ATOM 2473 O O . LEU A 1 334 ? 6.516 -4.056 0.645 1.00 94.19 334 LEU A O 1
ATOM 2477 N N . ALA A 1 335 ? 5.685 -2.962 -1.121 1.00 94.50 335 ALA A N 1
ATOM 2478 C CA . ALA A 1 335 ? 5.902 -4.061 -2.050 1.00 94.50 335 ALA A CA 1
ATOM 2479 C C . ALA A 1 335 ? 7.394 -4.407 -2.186 1.00 94.50 335 ALA A C 1
ATOM 2481 O O . ALA A 1 335 ? 7.739 -5.585 -2.149 1.00 94.50 335 ALA A O 1
ATOM 2482 N N . SER A 1 336 ? 8.264 -3.396 -2.278 1.00 94.75 336 SER A N 1
ATOM 2483 C CA . SER A 1 336 ? 9.722 -3.567 -2.279 1.00 94.75 336 SER A CA 1
ATOM 2484 C C . SER A 1 336 ? 10.212 -4.220 -0.986 1.00 94.75 336 SER A C 1
ATOM 2486 O O . SER A 1 336 ? 10.814 -5.287 -1.040 1.00 94.75 336 SER A O 1
ATOM 2488 N N . LEU A 1 337 ? 9.864 -3.660 0.176 1.00 93.31 337 LEU A N 1
ATOM 2489 C CA . LEU A 1 337 ? 10.281 -4.191 1.480 1.00 93.31 337 LEU A CA 1
ATOM 2490 C C . LEU A 1 337 ? 9.794 -5.624 1.712 1.00 93.31 337 LEU A C 1
ATOM 2492 O O . LEU A 1 337 ? 10.531 -6.452 2.234 1.00 93.31 337 LEU A O 1
ATOM 2496 N N . SER A 1 338 ? 8.562 -5.932 1.308 1.00 92.06 338 SER A N 1
ATOM 2497 C CA . SER A 1 338 ? 8.013 -7.282 1.416 1.00 92.06 338 SER A CA 1
ATOM 2498 C C . SER A 1 338 ? 8.743 -8.274 0.519 1.00 92.06 338 SER A C 1
ATOM 2500 O O . SER A 1 338 ? 8.949 -9.407 0.925 1.00 92.06 338 SER A O 1
ATOM 2502 N N . THR A 1 339 ? 9.129 -7.891 -0.695 1.00 91.94 339 THR A N 1
ATOM 2503 C CA . THR A 1 339 ? 9.759 -8.819 -1.653 1.00 91.94 339 THR A CA 1
ATOM 2504 C C . THR A 1 339 ? 11.278 -8.863 -1.570 1.00 91.94 339 THR A C 1
ATOM 2506 O O . THR A 1 339 ? 11.884 -9.746 -2.166 1.00 91.94 339 THR A O 1
ATOM 2509 N N . GLY A 1 340 ? 11.897 -7.908 -0.874 1.00 90.56 340 GLY A N 1
ATOM 2510 C CA . GLY A 1 340 ? 13.341 -7.692 -0.931 1.00 90.56 340 GLY A CA 1
ATOM 2511 C C . GLY A 1 340 ? 13.822 -7.163 -2.286 1.00 90.56 340 GLY A C 1
ATOM 2512 O O . GLY A 1 340 ? 15.024 -7.078 -2.515 1.00 90.56 340 GLY A O 1
ATOM 2513 N N . THR A 1 341 ? 12.917 -6.810 -3.203 1.00 91.62 341 THR A N 1
ATOM 2514 C CA . THR A 1 341 ? 13.292 -6.292 -4.518 1.00 91.62 341 THR A CA 1
ATOM 2515 C C . THR A 1 341 ? 13.651 -4.810 -4.400 1.00 91.62 341 THR A C 1
ATOM 2517 O O . THR A 1 341 ? 12.819 -4.027 -3.923 1.00 91.62 341 THR A O 1
ATOM 2520 N N . PRO A 1 342 ? 14.843 -4.385 -4.853 1.00 92.44 342 PRO A N 1
ATOM 2521 C CA . PRO A 1 342 ? 15.296 -3.006 -4.703 1.00 92.44 342 PRO A CA 1
ATOM 2522 C C . PRO A 1 342 ? 14.443 -2.043 -5.537 1.00 92.44 342 PRO A C 1
ATOM 2524 O O . PRO A 1 342 ? 13.747 -2.437 -6.478 1.00 92.44 342 PRO A O 1
ATOM 2527 N N . MET A 1 343 ? 14.499 -0.754 -5.209 1.00 94.25 343 MET A N 1
ATOM 2528 C CA . MET A 1 343 ? 13.800 0.288 -5.962 1.00 94.25 343 MET A CA 1
ATOM 2529 C C . MET A 1 343 ? 14.798 1.166 -6.709 1.00 94.25 343 MET A C 1
ATOM 2531 O O . MET A 1 343 ? 15.724 1.698 -6.107 1.00 94.25 343 MET A O 1
ATOM 2535 N N . LEU A 1 344 ? 14.563 1.406 -8.001 1.00 93.12 344 LEU A N 1
ATOM 2536 C CA . LEU A 1 344 ? 15.307 2.424 -8.741 1.00 93.12 344 LEU A CA 1
ATOM 2537 C C . LEU A 1 344 ? 14.570 3.758 -8.603 1.00 93.12 344 LEU A C 1
ATOM 2539 O O . LEU A 1 344 ? 13.463 3.930 -9.126 1.00 93.12 344 LEU A O 1
ATOM 2543 N N . VAL A 1 345 ? 15.161 4.683 -7.848 1.00 93.56 345 VAL A N 1
ATOM 2544 C CA . VAL A 1 345 ? 14.517 5.938 -7.445 1.00 93.56 345 VAL A CA 1
ATOM 2545 C C . VAL A 1 345 ? 15.450 7.135 -7.579 1.00 93.56 345 VAL A C 1
ATOM 2547 O O . VAL A 1 345 ? 16.668 7.015 -7.517 1.00 93.56 345 VAL A O 1
ATOM 2550 N N . GLU A 1 346 ? 14.859 8.314 -7.743 1.00 91.75 346 GLU A N 1
ATOM 2551 C CA . GLU A 1 346 ? 15.584 9.584 -7.800 1.00 91.75 346 GLU A CA 1
ATOM 2552 C C . GLU A 1 346 ? 15.945 10.097 -6.390 1.00 91.75 346 GLU A C 1
ATOM 2554 O O . GLU A 1 346 ? 15.248 9.773 -5.422 1.00 91.75 346 GLU A O 1
ATOM 2559 N N . PRO A 1 347 ? 16.943 10.991 -6.244 1.00 92.81 347 PRO A N 1
ATOM 2560 C CA . PRO A 1 347 ? 17.355 11.530 -4.941 1.00 92.81 347 PRO A CA 1
ATOM 2561 C C . PRO A 1 347 ? 16.224 12.165 -4.117 1.00 92.81 347 PRO A C 1
ATOM 2563 O O . PRO A 1 347 ? 16.173 12.008 -2.897 1.00 92.81 347 PRO A O 1
ATOM 2566 N N . ARG A 1 348 ? 15.259 12.833 -4.766 1.00 94.06 348 ARG A N 1
ATOM 2567 C CA . ARG A 1 348 ? 14.088 13.410 -4.076 1.00 94.06 348 ARG A CA 1
ATOM 2568 C C . ARG A 1 348 ? 13.235 12.357 -3.361 1.00 94.06 348 ARG A C 1
ATOM 2570 O O . ARG A 1 348 ? 12.661 12.637 -2.313 1.00 94.06 348 ARG A O 1
ATOM 2577 N N . PHE A 1 349 ? 13.168 11.143 -3.908 1.00 94.50 349 PHE A N 1
ATOM 2578 C CA . PHE A 1 349 ? 12.468 10.033 -3.276 1.00 94.50 349 PHE A CA 1
ATOM 2579 C C . PHE A 1 349 ? 13.206 9.594 -2.013 1.00 94.50 349 PHE A C 1
ATOM 2581 O O . PHE A 1 349 ? 12.573 9.450 -0.972 1.00 94.50 349 PHE A O 1
ATOM 2588 N N . LEU A 1 350 ? 14.534 9.441 -2.089 1.00 92.00 350 LEU A N 1
ATOM 2589 C CA . LEU A 1 350 ? 15.367 9.085 -0.935 1.00 92.00 350 LEU A CA 1
ATOM 2590 C C . LEU A 1 350 ? 15.219 10.105 0.195 1.00 92.00 350 LEU A C 1
ATOM 2592 O O . LEU A 1 350 ? 15.101 9.723 1.349 1.00 92.00 350 LEU A O 1
ATOM 2596 N N . SER A 1 351 ? 15.134 11.397 -0.130 1.00 93.38 351 SER A N 1
ATOM 2597 C CA . SER A 1 351 ? 14.888 12.440 0.872 1.00 93.38 351 SER A CA 1
ATOM 2598 C C . SER A 1 351 ? 13.540 12.260 1.589 1.00 93.38 351 SER A C 1
ATOM 2600 O O . SER A 1 351 ? 13.491 12.255 2.823 1.00 93.38 351 SER A O 1
ATOM 2602 N N . ALA A 1 352 ? 12.454 12.043 0.837 1.00 95.06 352 ALA A N 1
ATOM 2603 C CA . ALA A 1 352 ? 11.116 11.835 1.399 1.00 95.06 352 ALA A CA 1
ATOM 2604 C C . ALA A 1 352 ? 10.993 10.525 2.204 1.00 95.06 352 ALA A C 1
ATOM 2606 O O . ALA A 1 352 ? 10.260 10.468 3.193 1.00 95.06 352 ALA A O 1
ATOM 2607 N N . TYR A 1 353 ? 11.724 9.486 1.796 1.00 94.94 353 TYR A N 1
ATOM 2608 C CA . TYR A 1 353 ? 11.747 8.164 2.427 1.00 94.94 353 TYR A CA 1
ATOM 2609 C C . TYR A 1 353 ? 13.052 7.895 3.191 1.00 94.94 353 TYR A C 1
ATOM 2611 O O . TYR A 1 353 ? 13.455 6.749 3.337 1.00 94.94 353 TYR A O 1
ATOM 2619 N N . SER A 1 354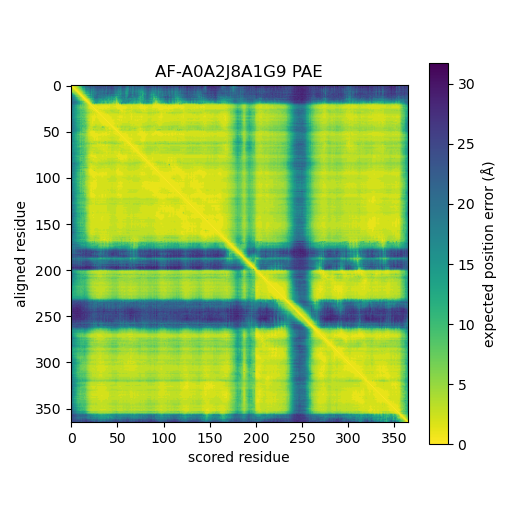 ? 13.679 8.941 3.732 1.00 90.62 354 SER A N 1
ATOM 2620 C CA . SER A 1 354 ? 14.998 8.900 4.395 1.00 90.62 354 SER A CA 1
ATOM 2621 C C . SER A 1 354 ? 15.065 8.054 5.670 1.00 90.62 354 SER A C 1
ATOM 2623 O O . SER A 1 354 ? 16.139 7.810 6.204 1.00 90.62 354 SER A O 1
ATOM 2625 N N . PHE A 1 355 ? 13.916 7.604 6.169 1.00 89.06 355 PHE A N 1
ATOM 2626 C CA . PHE A 1 355 ? 13.819 6.648 7.270 1.00 89.06 355 PHE A CA 1
ATOM 2627 C C . PHE A 1 355 ? 14.055 5.197 6.826 1.00 89.06 355 PHE A C 1
ATOM 2629 O O . PHE A 1 355 ? 14.155 4.310 7.671 1.00 89.06 355 PHE A O 1
ATOM 2636 N N . LEU A 1 356 ? 14.091 4.945 5.517 1.00 86.19 356 LEU A N 1
ATOM 2637 C CA . LEU A 1 356 ? 14.604 3.711 4.946 1.00 86.19 356 LEU A CA 1
ATOM 2638 C C . LEU A 1 356 ? 16.111 3.899 4.773 1.00 86.19 356 LEU A C 1
ATOM 2640 O O . LEU A 1 356 ? 16.536 4.877 4.159 1.00 86.19 356 LEU A O 1
ATOM 2644 N N . ASP A 1 357 ? 16.902 2.985 5.327 1.00 71.88 357 ASP A N 1
ATOM 2645 C CA . ASP A 1 357 ? 18.354 2.984 5.142 1.00 71.88 357 ASP A CA 1
ATOM 2646 C C . ASP A 1 357 ? 18.689 2.963 3.637 1.00 71.88 357 ASP A C 1
ATOM 2648 O O . ASP A 1 357 ? 18.034 2.255 2.864 1.00 71.88 357 ASP A O 1
ATOM 2652 N N . GLU A 1 358 ? 19.712 3.714 3.209 1.00 59.84 358 GLU A N 1
ATOM 2653 C CA . GLU A 1 358 ? 20.207 3.650 1.830 1.00 59.84 358 GLU A CA 1
ATOM 2654 C C . GLU A 1 358 ? 20.549 2.208 1.433 1.00 59.84 358 GLU A C 1
ATOM 2656 O O . GLU A 1 358 ? 20.330 1.843 0.280 1.00 59.84 358 GLU A O 1
ATOM 2661 N N . GLN A 1 359 ? 21.006 1.376 2.377 1.00 55.31 359 GLN A N 1
ATOM 2662 C CA . GLN A 1 359 ? 21.299 -0.044 2.140 1.00 55.31 359 GLN A CA 1
ATOM 2663 C C . GLN A 1 359 ? 20.060 -0.880 1.792 1.00 55.31 359 GLN A C 1
ATOM 2665 O O . GLN A 1 359 ? 20.168 -1.887 1.103 1.00 55.31 359 GLN A O 1
ATOM 2670 N N . ILE A 1 360 ? 18.869 -0.466 2.232 1.00 56.72 360 ILE A N 1
ATOM 2671 C CA . ILE A 1 360 ? 17.607 -1.133 1.880 1.00 56.72 360 ILE A CA 1
ATOM 2672 C C . ILE A 1 360 ? 17.170 -0.746 0.455 1.00 56.72 360 ILE A C 1
ATOM 2674 O O . ILE A 1 360 ? 16.445 -1.491 -0.203 1.00 56.72 360 ILE A O 1
ATOM 2678 N N . LEU A 1 361 ? 17.605 0.419 -0.040 1.00 54.56 361 LEU A N 1
ATOM 2679 C CA . LEU A 1 361 ? 17.194 0.970 -1.336 1.00 54.56 361 LEU A CA 1
ATOM 2680 C C . LEU A 1 361 ? 18.243 0.800 -2.444 1.00 54.56 361 LEU A C 1
ATOM 2682 O O . LEU A 1 361 ? 17.877 0.809 -3.619 1.00 54.56 361 LEU A O 1
ATOM 2686 N N . ARG A 1 362 ? 19.521 0.617 -2.099 1.00 50.22 362 ARG A N 1
ATOM 2687 C CA . ARG A 1 362 ? 20.595 0.276 -3.034 1.00 50.22 362 ARG A CA 1
ATOM 2688 C C . ARG A 1 362 ? 20.832 -1.230 -3.003 1.00 50.22 362 ARG A C 1
ATOM 2690 O O . ARG A 1 362 ? 21.318 -1.763 -2.016 1.00 50.22 362 ARG A O 1
ATOM 2697 N N . SER A 1 363 ? 20.546 -1.913 -4.107 1.00 43.31 363 SER A N 1
ATOM 2698 C CA . SER A 1 363 ? 21.273 -3.144 -4.410 1.00 43.31 363 SER A CA 1
ATOM 2699 C C . SER A 1 363 ? 22.702 -2.734 -4.748 1.00 43.31 363 SER A C 1
ATOM 2701 O O . SER A 1 363 ? 22.898 -2.093 -5.784 1.00 43.31 363 SER A O 1
ATOM 2703 N N . ASP A 1 364 ? 23.679 -3.040 -3.894 1.00 38.38 364 ASP A N 1
ATOM 2704 C CA . ASP A 1 364 ? 25.062 -3.052 -4.371 1.00 38.38 364 ASP A CA 1
ATOM 2705 C C . ASP A 1 364 ? 25.133 -4.113 -5.492 1.00 38.38 364 ASP A C 1
ATOM 2707 O O . ASP A 1 364 ? 24.688 -5.244 -5.264 1.00 38.38 364 ASP A O 1
ATOM 2711 N N . PRO A 1 365 ? 25.530 -3.727 -6.719 1.00 39.00 365 PRO A N 1
ATOM 2712 C CA . PRO A 1 365 ? 25.463 -4.583 -7.904 1.00 39.00 365 PRO A CA 1
ATOM 2713 C C . PRO A 1 365 ? 26.392 -5.801 -7.861 1.00 39.00 365 PRO A C 1
ATOM 2715 O O . PRO A 1 365 ? 27.487 -5.710 -7.259 1.00 39.00 365 PRO A O 1
#

Radius of gyration: 25.36 Å; Cα contacts (8 Å, |Δi|>4): 571; chains: 1; bounding box: 78×54×76 Å

Nearest PDB structures (foldseek):
  1pzh-assembly1_C  TM=5.713E-01  e=1.751E-01  Toxoplasma gondii ME49
  3w1v-assembly1_A  TM=5.038E-01  e=1.019E-01  Staphylococcus aureus subsp. aureus Mu50
  6jml-assembly2_C  TM=4.988E-01  e=1.221E-01  Lacticaseibacillus casei
  7qw7-assembly1_A  TM=5.972E-01  e=5.081E+00  Geobacillus stearothermophilus
  7bz3-assembly1_D  TM=2.813E-01  e=7.416E-01  uncultured bacterium

Foldseek 3Di:
DDPPDPPCPPLCPPPPPDALQEEEEEADPDPLQVVLQVLVVCVVVVSLQSYEYEYAPCVVVCVQVSCLQCVVRPHHHHYQDDLVCLVSQAAYQEYEYDQCLVPVVSLLSNCVSNVYVAYEYEHFFLPSPCVVVSQVSDPRYAYEYAAPLQQVSNVVVVDHHHYDHGGAARQQRPDVPPPDPDDSDQVLPPDDPPDPPDQEFEEEDDEQFCQFFDCPVVLVLLLVLLVVLVVVVVPPPDDPDDDDDDDDDDDDDDDDPPPPDPPDRDHRGAYEYDEAYDPPVGHDDRDPSNPVRYHYYHSDRPSVRLSVQLSYQAYEHRGPDCSCLHNGPDCSVSSCVNSLHAHDDDVSNCVSRVVDPVPSRDDPD

pLDDT: mean 83.4, std 19.53, range [31.23, 98.69]

Mean predicted aligned error: 8.65 Å